Protein AF-0000000073304252 (afdb_homodimer)

Sequence (354 aa):
MGAIVESLALSPTYLRNKLEQGVDVIIANKYPQSSPSSNMLGLSSHTDHSFITILLENMSGLEIMDFTDDNAWKSVPATDGALKVLVGNHLEVLSNELYNSNSYSILNGRHERVPSPLMSRASVGSFLSLAMEDMVEPATELVDEDHPERYSASSLDEYMKFLSFKEEKSYIESLKIMGAIVESLALSPTYLRNKLEQGVDVIIANKYPQSSPSSNMLGLSSHTDHSFITILLENMSGLEIMDFTDDNAWKSVPATDGALKVLVGNHLEVLSNELYNSNSYSILNGRHERVPSPLMSRASVGSFLSLAMEDMVEPATELVDEDHPERYSASSLDEYMKFLSFKEEKSYIESLKI

Secondary structure (DSSP, 8-state):
-HHHHHHTTS-TTTTHHHHHTS-EEEEEEEE----TT--EEEEEEE---SSEEEEEESSS-EEEEEGGGTTEEEEPP--TTPPEEEE-HHHHHHTTTSS----EEEEES---S---TTPPEEEEEEEE---TT-EE---GGG--SSS---B--EEHHHHHHHHHHTTSS-HHHHHB-/-HHHHHHTTS-TTTTHHHHHTS-EEEEEEEE----TT--EEEEEEE---SSEEEEEESSS-EEEEEGGGTTEEEEPP--TTPPEEEE-HHHHHHTTTSS----EEEEES---S---TTPPEEEEEEEE---TT-EE---GGG--SSS---B--EEHHHHHHHHHHTTSS-HHHHHB-

Solvent-accessible surface area (backbone atoms only — not comparable to full-atom values): 18780 Å² total; per-residue (Å²): 105,40,71,59,39,35,73,70,76,40,57,53,62,72,51,48,72,50,48,75,44,13,30,39,38,35,42,35,40,35,36,40,62,53,62,61,84,41,79,37,62,65,39,69,68,44,66,48,69,24,36,37,34,43,34,40,56,78,57,56,37,42,28,33,42,32,73,88,57,83,58,36,77,38,76,47,80,70,49,88,88,47,72,42,78,43,47,5,37,43,33,15,34,34,48,54,60,76,40,68,46,50,39,29,31,28,40,35,29,72,56,79,60,80,70,59,93,76,63,55,46,41,37,39,37,38,35,40,32,50,29,50,79,45,70,44,39,46,39,69,91,64,43,46,94,92,36,60,78,44,44,53,67,47,29,56,46,55,51,52,47,53,62,42,58,71,34,74,69,45,71,63,63,73,34,52,103,106,40,69,59,39,34,74,71,76,40,58,52,60,74,53,48,72,51,49,74,45,13,30,40,38,35,39,36,39,34,37,41,63,54,60,63,83,41,80,38,62,66,40,69,68,45,67,50,67,25,38,36,33,44,35,40,57,78,57,51,33,41,29,34,43,33,72,89,55,82,56,36,76,38,76,48,82,68,48,89,88,47,72,43,79,43,48,6,38,45,35,15,34,32,47,54,62,76,38,68,46,50,39,30,30,29,39,33,29,66,56,82,59,80,71,59,93,75,63,53,46,38,36,38,36,39,36,42,31,52,29,50,79,47,72,43,39,47,40,69,92,65,42,44,93,93,35,60,79,44,44,54,66,47,27,55,45,56,50,52,46,55,64,43,58,71,37,73,67,46,70,63,63,73,33,53,103

Organism: Prunus persica (NCBI:txid3760)

Radius of gyration: 21.6 Å; Cα contacts (8 Å, |Δi|>4): 759; chains: 2; bounding box: 55×68×50 Å

Structure (mmCIF, N/CA/C/O backbone):
data_AF-0000000073304252-model_v1
#
loop_
_entity.id
_entity.type
_entity.pdbx_description
1 polymer 'Isopenicillin N synthase-like Fe(2+) 2OG dioxygenase domain-containing protein'
#
loop_
_atom_site.group_PDB
_atom_site.id
_atom_site.type_symbol
_atom_site.label_atom_id
_atom_site.label_alt_id
_atom_site.label_comp_id
_atom_site.label_asym_id
_atom_site.label_entity_id
_atom_site.label_seq_id
_atom_site.pdbx_PDB_ins_code
_atom_site.Cartn_x
_atom_site.Cartn_y
_atom_site.Cartn_z
_atom_site.occupancy
_atom_site.B_iso_or_equiv
_atom_site.auth_seq_id
_atom_site.auth_comp_id
_atom_site.auth_asym_id
_atom_site.auth_atom_id
_atom_site.pdbx_PDB_model_num
ATOM 1 N N . MET A 1 1 ? 2.863 -22.625 -0.885 1 94.12 1 MET A N 1
ATOM 2 C CA . MET A 1 1 ? 3.072 -22.438 -2.318 1 94.12 1 MET A CA 1
ATOM 3 C C . MET A 1 1 ? 3.4 -23.766 -2.998 1 94.12 1 MET A C 1
ATOM 5 O O . MET A 1 1 ? 2.955 -24.031 -4.117 1 94.12 1 MET A O 1
ATOM 9 N N . GLY A 1 2 ? 4.129 -24.625 -2.277 1 95 2 GLY A N 1
ATOM 10 C CA . GLY A 1 2 ? 4.379 -25.938 -2.842 1 95 2 GLY A CA 1
ATOM 11 C C . GLY A 1 2 ? 3.107 -26.672 -3.225 1 95 2 GLY A C 1
ATOM 12 O O . GLY A 1 2 ? 3.012 -27.234 -4.32 1 95 2 GLY A O 1
ATOM 13 N N . ALA A 1 3 ? 2.131 -26.719 -2.334 1 95.88 3 ALA A N 1
ATOM 14 C CA . ALA A 1 3 ? 0.852 -27.375 -2.594 1 95.88 3 ALA A CA 1
ATOM 15 C C . ALA A 1 3 ? 0.148 -26.75 -3.793 1 95.88 3 ALA A C 1
ATOM 17 O O . ALA A 1 3 ? -0.447 -27.453 -4.609 1 95.88 3 ALA A O 1
ATOM 18 N N . ILE A 1 4 ? 0.194 -25.469 -3.959 1 96.62 4 ILE A N 1
ATOM 19 C CA . ILE A 1 4 ? -0.485 -24.75 -5.031 1 96.62 4 ILE A CA 1
ATOM 20 C C . ILE A 1 4 ? 0.163 -25.094 -6.371 1 96.62 4 ILE A C 1
ATOM 22 O O . ILE A 1 4 ? -0.528 -25.438 -7.332 1 96.62 4 ILE A O 1
ATOM 26 N N . VAL A 1 5 ? 1.461 -25.031 -6.414 1 95.88 5 VAL A N 1
ATOM 27 C CA . VAL A 1 5 ? 2.141 -25.297 -7.676 1 95.88 5 VAL A CA 1
ATOM 28 C C . VAL A 1 5 ? 1.952 -26.766 -8.055 1 95.88 5 VAL A C 1
ATOM 30 O O . VAL A 1 5 ? 1.811 -27.094 -9.234 1 95.88 5 VAL A O 1
ATOM 33 N N . GLU A 1 6 ? 1.972 -27.641 -7.059 1 97.06 6 GLU A N 1
ATOM 34 C CA . GLU A 1 6 ? 1.709 -29.047 -7.324 1 97.06 6 GLU A CA 1
ATOM 35 C C . GLU A 1 6 ? 0.323 -29.25 -7.93 1 97.06 6 GLU A C 1
ATOM 37 O O . GLU A 1 6 ? 0.137 -30.094 -8.797 1 97.06 6 GLU A O 1
ATOM 42 N N . SER A 1 7 ? -0.646 -28.531 -7.453 1 97.5 7 SER A N 1
ATOM 43 C CA . SER A 1 7 ? -1.998 -28.625 -7.992 1 97.5 7 SER A CA 1
ATOM 44 C C . SER A 1 7 ? -2.035 -28.234 -9.469 1 97.5 7 SER A C 1
ATOM 46 O O . SER A 1 7 ? -2.99 -28.562 -10.172 1 97.5 7 SER A O 1
ATOM 48 N N . LEU A 1 8 ? -1.071 -27.594 -9.961 1 97.31 8 LEU A N 1
ATOM 49 C CA . LEU A 1 8 ? -0.943 -27.203 -11.359 1 97.31 8 LEU A CA 1
ATOM 50 C C . LEU A 1 8 ? -0.116 -28.219 -12.141 1 97.31 8 LEU A C 1
ATOM 52 O O . LEU A 1 8 ? 0.273 -27.969 -13.281 1 97.31 8 LEU A O 1
ATOM 56 N N . ALA A 1 9 ? 0.242 -29.281 -11.477 1 96.25 9 ALA A N 1
ATOM 57 C CA . ALA A 1 9 ? 1.039 -30.359 -12.055 1 96.25 9 ALA A CA 1
ATOM 58 C C . ALA A 1 9 ? 2.469 -29.906 -12.328 1 96.25 9 ALA A C 1
ATOM 60 O O . ALA A 1 9 ? 3.092 -30.344 -13.297 1 96.25 9 ALA A O 1
ATOM 61 N N . LEU A 1 10 ? 2.906 -29 -11.578 1 96.5 10 LEU A N 1
ATOM 62 C CA . LEU A 1 10 ? 4.297 -28.562 -11.602 1 96.5 10 LEU A CA 1
ATOM 63 C C . LEU A 1 10 ? 5.07 -29.156 -10.43 1 96.5 10 LEU A C 1
ATOM 65 O O . LEU A 1 10 ? 4.473 -29.641 -9.469 1 96.5 10 LEU A O 1
ATOM 69 N N . SER A 1 11 ? 6.406 -29.109 -10.609 1 95.81 11 SER A N 1
ATOM 70 C CA . SER A 1 11 ? 7.219 -29.531 -9.477 1 95.81 11 SER A CA 1
ATOM 71 C C . SER A 1 11 ? 6.938 -28.672 -8.25 1 95.81 11 SER A C 1
ATOM 73 O O . SER A 1 11 ? 6.832 -27.453 -8.352 1 95.81 11 SER A O 1
ATOM 75 N N . PRO A 1 12 ? 6.852 -29.344 -7.125 1 93.12 12 PRO A N 1
ATOM 76 C CA . PRO A 1 12 ? 6.594 -28.547 -5.914 1 93.12 12 PRO A CA 1
ATOM 77 C C . PRO A 1 12 ? 7.68 -27.516 -5.637 1 93.12 12 PRO A C 1
ATOM 79 O O . PRO A 1 12 ? 7.461 -26.578 -4.863 1 93.12 12 PRO A O 1
ATOM 82 N N . THR A 1 13 ? 8.805 -27.625 -6.281 1 93.75 13 THR A N 1
ATOM 83 C CA . THR A 1 13 ? 9.898 -26.688 -6.059 1 93.75 13 THR A CA 1
ATOM 84 C C . THR A 1 13 ? 10.016 -25.703 -7.215 1 93.75 13 THR A C 1
ATOM 86 O O . THR A 1 13 ? 11 -24.969 -7.312 1 93.75 13 THR A O 1
ATOM 89 N N . TYR A 1 14 ? 9 -25.688 -8.039 1 93.44 14 TYR A N 1
ATOM 90 C CA . TYR A 1 14 ? 9.008 -24.875 -9.25 1 93.44 14 TYR A CA 1
ATOM 91 C C . TYR A 1 14 ? 9.352 -23.422 -8.93 1 93.44 14 TYR A C 1
ATOM 93 O O . TYR A 1 14 ? 10.094 -22.781 -9.664 1 93.44 14 TYR A O 1
ATOM 101 N N . LEU A 1 15 ? 8.812 -22.875 -7.785 1 93.69 15 LEU A N 1
ATOM 102 C CA . LEU A 1 15 ? 8.969 -21.469 -7.438 1 93.69 15 LEU A CA 1
ATOM 103 C C . LEU A 1 15 ? 9.852 -21.312 -6.207 1 93.69 15 LEU A C 1
ATOM 105 O O . LEU A 1 15 ? 10.141 -20.188 -5.781 1 93.69 15 LEU A O 1
ATOM 109 N N . ARG A 1 16 ? 10.273 -22.328 -5.613 1 90 16 ARG A N 1
ATOM 110 C CA . ARG A 1 16 ? 10.852 -22.297 -4.273 1 90 16 ARG A CA 1
ATOM 111 C C . ARG A 1 16 ? 12.047 -21.344 -4.215 1 90 16 ARG A C 1
ATOM 113 O O . ARG A 1 16 ? 12.062 -20.422 -3.406 1 90 16 ARG A O 1
ATOM 120 N N . ASN A 1 17 ? 13.023 -21.547 -5.066 1 88.69 17 ASN A N 1
ATOM 121 C CA . ASN A 1 17 ? 14.227 -20.734 -5.031 1 88.69 17 ASN A CA 1
ATOM 122 C C . ASN A 1 17 ? 13.922 -19.266 -5.301 1 88.69 17 ASN A C 1
ATOM 124 O O . ASN A 1 17 ? 14.469 -18.375 -4.637 1 88.69 17 ASN A O 1
ATOM 128 N N . LYS A 1 18 ? 13.008 -19.047 -6.18 1 89.62 18 LYS A N 1
ATOM 129 C CA . LYS A 1 18 ? 12.688 -17.672 -6.547 1 89.62 18 LYS A CA 1
ATOM 130 C C . LYS A 1 18 ? 11.914 -16.969 -5.434 1 89.62 18 LYS A C 1
ATOM 132 O O . LYS A 1 18 ? 12.156 -15.789 -5.152 1 89.62 18 LYS A O 1
ATOM 137 N N . LEU A 1 19 ? 11.062 -17.703 -4.797 1 91.12 19 LEU A N 1
ATOM 138 C CA . LEU A 1 19 ? 10.273 -17.109 -3.727 1 91.12 19 LEU A CA 1
ATOM 139 C C . LEU A 1 19 ? 11.133 -16.828 -2.496 1 91.12 19 LEU A C 1
ATOM 141 O O . LEU A 1 19 ? 10.898 -15.859 -1.774 1 91.12 19 LEU A O 1
ATOM 145 N N . GLU A 1 20 ? 12.102 -17.656 -2.283 1 86.94 20 GLU A N 1
ATOM 146 C CA . GLU A 1 20 ? 13 -17.469 -1.151 1 86.94 20 GLU A CA 1
ATOM 147 C C . GLU A 1 20 ? 13.812 -16.188 -1.308 1 86.94 20 GLU A C 1
ATOM 149 O O . GLU A 1 20 ? 14.211 -15.57 -0.315 1 86.94 20 GLU A O 1
ATOM 154 N N . GLN A 1 21 ? 14 -15.797 -2.539 1 85.31 21 GLN A N 1
ATOM 155 C CA . GLN A 1 21 ? 14.742 -14.578 -2.842 1 85.31 21 GLN A CA 1
ATOM 156 C C . GLN A 1 21 ? 13.797 -13.438 -3.207 1 85.31 21 GLN A C 1
ATOM 158 O O . GLN A 1 21 ? 14.219 -12.453 -3.812 1 85.31 21 GLN A O 1
ATOM 163 N N . GLY A 1 22 ? 12.609 -13.609 -2.814 1 88.62 22 GLY A N 1
ATOM 164 C CA . GLY A 1 22 ? 11.602 -12.648 -3.227 1 88.62 22 GLY A CA 1
ATOM 165 C C . GLY A 1 22 ? 11.391 -11.531 -2.217 1 88.62 22 GLY A C 1
ATOM 166 O O . GLY A 1 22 ? 12.172 -11.383 -1.275 1 88.62 22 GLY A O 1
ATOM 167 N N . VAL A 1 23 ? 10.43 -10.719 -2.51 1 88.38 23 VAL A N 1
ATOM 168 C CA . VAL A 1 23 ? 10 -9.609 -1.671 1 88.38 23 VAL A CA 1
ATOM 169 C C . VAL A 1 23 ? 8.852 -10.055 -0.765 1 88.38 23 VAL A C 1
ATOM 171 O O . VAL A 1 23 ? 7.914 -10.711 -1.218 1 88.38 23 VAL A O 1
ATOM 174 N N . ASP A 1 24 ? 9 -9.727 0.471 1 88.56 24 ASP A N 1
ATOM 175 C CA . ASP A 1 24 ? 7.91 -9.945 1.417 1 88.56 24 ASP A CA 1
ATOM 176 C C . ASP A 1 24 ? 7.363 -8.617 1.939 1 88.56 24 ASP A C 1
ATOM 178 O O . ASP A 1 24 ? 8.125 -7.75 2.363 1 88.56 24 ASP A O 1
ATOM 182 N N . VAL A 1 25 ? 6.078 -8.484 1.9 1 92.94 25 VAL A N 1
ATOM 183 C CA . VAL A 1 25 ? 5.406 -7.309 2.439 1 92.94 25 VAL A CA 1
ATOM 184 C C . VAL A 1 25 ? 4.348 -7.738 3.451 1 92.94 25 VAL A C 1
ATOM 186 O O . VAL A 1 25 ? 3.557 -8.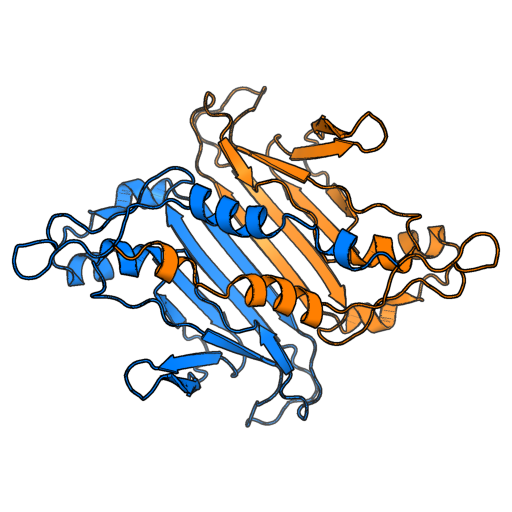648 3.186 1 92.94 25 VAL A O 1
ATOM 189 N N . ILE A 1 26 ? 4.426 -7.164 4.613 1 95.69 26 ILE A N 1
ATOM 190 C CA . ILE A 1 26 ? 3.373 -7.348 5.605 1 95.69 26 ILE A CA 1
ATOM 191 C C . ILE A 1 26 ? 2.688 -6.008 5.883 1 95.69 26 ILE A C 1
ATOM 193 O O . ILE A 1 26 ? 3.355 -5 6.129 1 95.69 26 ILE A O 1
ATOM 197 N N . ILE A 1 27 ? 1.457 -5.977 5.812 1 94.12 27 ILE A N 1
ATOM 198 C CA . ILE A 1 27 ? 0.661 -4.793 6.109 1 94.12 27 ILE A CA 1
ATOM 199 C C . ILE A 1 27 ? -0.263 -5.074 7.293 1 94.12 27 ILE A C 1
ATOM 201 O O . ILE A 1 27 ? -1.017 -6.051 7.277 1 94.12 27 ILE A O 1
ATOM 205 N N . ALA A 1 28 ? -0.168 -4.273 8.281 1 93.88 28 ALA A N 1
ATOM 206 C CA . ALA A 1 28 ? -1.108 -4.312 9.398 1 93.88 28 ALA A CA 1
ATOM 207 C C . ALA A 1 28 ? -1.984 -3.062 9.422 1 93.88 28 ALA A C 1
ATOM 209 O O . ALA A 1 28 ? -1.478 -1.939 9.359 1 93.88 28 ALA A O 1
ATOM 210 N N . ASN A 1 29 ? -3.244 -3.279 9.469 1 88.81 29 ASN A N 1
ATOM 211 C CA . ASN A 1 29 ? -4.223 -2.195 9.492 1 88.81 29 ASN A CA 1
ATOM 212 C C . ASN A 1 29 ? -5.039 -2.213 10.781 1 88.81 29 ASN A C 1
ATOM 214 O O . ASN A 1 29 ? -5.418 -3.279 11.266 1 88.81 29 ASN A O 1
ATOM 218 N N . LYS A 1 30 ? -5.281 -1.045 11.227 1 86.75 30 LYS A N 1
ATOM 219 C CA . LYS A 1 30 ? -6.242 -0.858 12.312 1 86.75 30 LYS A CA 1
ATOM 220 C C . LYS A 1 30 ? -7.191 0.297 12.016 1 86.75 30 LYS A C 1
ATOM 222 O O . LYS A 1 30 ? -6.75 1.414 11.734 1 86.75 30 LYS A O 1
ATOM 227 N N . TYR A 1 31 ? -8.453 0.029 12.016 1 78.06 31 TYR A N 1
ATOM 228 C CA . TYR A 1 31 ? -9.5 1.015 11.773 1 78.06 31 TYR A CA 1
ATOM 229 C C . TYR A 1 31 ? -10.32 1.262 13.039 1 78.06 31 TYR A C 1
ATOM 231 O O . TYR A 1 31 ? -10.555 0.34 13.82 1 78.06 31 TYR A O 1
ATOM 239 N N . PRO A 1 32 ? -10.586 2.588 13.172 1 70.69 32 PRO A N 1
ATOM 240 C CA . PRO A 1 32 ? -11.422 2.863 14.344 1 70.69 32 PRO A CA 1
ATOM 241 C C . PRO A 1 32 ? -12.812 2.248 14.242 1 70.69 32 PRO A C 1
ATOM 243 O O . PRO A 1 32 ? -13.242 1.872 13.148 1 70.69 32 PRO A O 1
ATOM 246 N N . GLN A 1 33 ? -13.32 2.184 15.352 1 60.31 33 GLN A N 1
ATOM 247 C CA . GLN A 1 33 ? -14.688 1.67 15.438 1 60.31 33 GLN A CA 1
ATOM 248 C C . GLN A 1 33 ? -15.664 2.582 14.703 1 60.31 33 GLN A C 1
ATOM 250 O O . GLN A 1 33 ? -15.602 3.805 14.844 1 60.31 33 GLN A O 1
ATOM 255 N N . SER A 1 34 ? -15.82 2.213 13.453 1 56.75 34 SER A N 1
ATOM 256 C CA . SER A 1 34 ? -16.828 3.055 12.836 1 56.75 34 SER A CA 1
ATOM 257 C C . SER A 1 34 ? -18.203 2.805 13.453 1 56.75 34 SER A C 1
ATOM 259 O O . SER A 1 34 ? -18.453 1.748 14.039 1 56.75 34 SER A O 1
ATOM 261 N N . SER A 1 35 ? -18.984 3.836 13.484 1 53.12 35 SER A N 1
ATOM 262 C CA . SER A 1 35 ? -20.375 3.658 13.867 1 53.12 35 SER A CA 1
ATOM 263 C C . SER A 1 35 ? -21.031 2.541 13.062 1 53.12 35 SER A C 1
ATOM 265 O O . SER A 1 35 ? -20.719 2.352 11.883 1 53.12 35 SER A O 1
ATOM 267 N N . PRO A 1 36 ? -21.531 1.552 13.758 1 49.59 36 PRO A N 1
ATOM 268 C CA . PRO A 1 36 ? -22.219 0.419 13.133 1 49.59 36 PRO A CA 1
ATOM 269 C C . PRO A 1 36 ? -22.953 0.809 11.859 1 49.59 36 PRO A C 1
ATOM 271 O O . PRO A 1 36 ? -23.094 -0.012 10.945 1 49.59 36 PRO A O 1
ATOM 274 N N . SER A 1 37 ? -23.516 1.936 11.875 1 49.19 37 SER A N 1
ATOM 275 C CA . SER A 1 37 ? -24.453 2.25 10.805 1 49.19 37 SER A CA 1
ATOM 276 C C . SER A 1 37 ? -23.719 2.586 9.508 1 49.19 37 SER A C 1
ATOM 278 O O . SER A 1 37 ? -24.328 2.664 8.445 1 49.19 37 SER A O 1
ATOM 280 N N . SER A 1 38 ? -22.438 2.727 9.57 1 51.97 38 SER A N 1
ATOM 281 C CA . SER A 1 38 ? -21.828 3.264 8.359 1 51.97 38 SER A CA 1
ATOM 282 C C . SER A 1 38 ? -21.094 2.18 7.586 1 51.97 38 SER A C 1
ATOM 284 O O . SER A 1 38 ? -20.312 1.421 8.164 1 51.97 38 SER A O 1
ATOM 286 N N . ASN A 1 39 ? -21.719 1.581 6.57 1 53.75 39 ASN A N 1
ATOM 287 C CA . ASN A 1 39 ? -21.047 0.726 5.594 1 53.75 39 ASN A CA 1
ATOM 288 C C . ASN A 1 39 ? -19.797 1.394 5.027 1 53.75 39 ASN A C 1
ATOM 290 O O . ASN A 1 39 ? -19.703 1.62 3.818 1 53.75 39 ASN A O 1
ATOM 294 N N . MET A 1 40 ? -19.031 1.734 5.977 1 61.53 40 MET A N 1
ATOM 295 C CA . MET A 1 40 ? -17.859 2.438 5.465 1 61.53 40 MET A CA 1
ATOM 296 C C . MET A 1 40 ? -16.797 1.452 5.004 1 61.53 40 MET A C 1
ATOM 298 O O . MET A 1 40 ? -16.547 0.44 5.664 1 61.53 40 MET A O 1
ATOM 302 N N . LEU A 1 41 ? -16.438 1.632 3.805 1 61.94 41 LEU A N 1
ATOM 303 C CA . LEU A 1 41 ? -15.359 0.812 3.262 1 61.94 41 LEU A CA 1
ATOM 304 C C . LEU A 1 41 ? -14.062 1.043 4.027 1 61.94 41 LEU A C 1
ATOM 306 O O . LEU A 1 41 ? -13.688 2.189 4.285 1 61.94 41 LEU A O 1
ATOM 310 N N . GLY A 1 42 ? -13.617 -0.021 4.609 1 71.94 42 GLY A N 1
ATOM 311 C CA . GLY A 1 42 ? -12.25 0.01 5.098 1 71.94 42 GLY A CA 1
ATOM 312 C C . GLY A 1 42 ? -11.219 0.024 3.986 1 71.94 42 GLY A C 1
ATOM 313 O O . GLY A 1 42 ? -10.477 0.999 3.83 1 71.94 42 GLY A O 1
ATOM 314 N N . LEU A 1 43 ? -11.25 -1.054 3.242 1 76.56 43 LEU A N 1
ATOM 315 C CA . LEU A 1 43 ? -10.422 -1.122 2.043 1 76.56 43 LEU A CA 1
ATOM 316 C C . LEU A 1 43 ? -11.289 -1.273 0.795 1 76.56 43 LEU A C 1
ATOM 318 O O . LEU A 1 43 ? -12.164 -2.137 0.744 1 76.56 43 LEU A O 1
ATOM 322 N N . SER A 1 44 ? -11.07 -0.384 -0.125 1 79.69 44 SER A N 1
ATOM 323 C CA . SER A 1 44 ? -11.805 -0.427 -1.381 1 79.69 44 SER A CA 1
ATOM 324 C C . SER A 1 44 ? -11.445 -1.662 -2.197 1 79.69 44 SER A C 1
ATOM 326 O O . SER A 1 44 ? -10.422 -2.301 -1.941 1 79.69 44 SER A O 1
ATOM 328 N N . SER A 1 45 ? -12.32 -1.971 -3.127 1 83.31 45 SER A N 1
ATOM 329 C CA . SER A 1 45 ? -12.148 -3.139 -3.984 1 83.31 45 SER A CA 1
ATOM 330 C C . SER A 1 45 ? -10.828 -3.072 -4.746 1 83.31 45 SER A C 1
ATOM 332 O O . SER A 1 45 ? -10.492 -2.037 -5.32 1 83.31 45 SER A O 1
ATOM 334 N N . HIS A 1 46 ? -10.102 -4.199 -4.754 1 83.88 46 HIS A N 1
ATOM 335 C CA . HIS A 1 46 ? -8.836 -4.285 -5.473 1 83.88 46 HIS A CA 1
ATOM 336 C C . HIS A 1 46 ? -8.359 -5.73 -5.574 1 83.88 46 HIS A C 1
ATOM 338 O O . HIS A 1 46 ? -8.906 -6.617 -4.914 1 83.88 46 HIS A O 1
ATOM 344 N N . THR A 1 47 ? -7.434 -5.961 -6.438 1 88.88 47 THR A N 1
ATOM 345 C CA . THR A 1 47 ? -6.684 -7.215 -6.496 1 88.88 47 THR A CA 1
ATOM 346 C C . THR A 1 47 ? -5.258 -7.016 -6 1 88.88 47 THR A C 1
ATOM 348 O O . THR A 1 47 ? -4.773 -5.883 -5.926 1 88.88 47 THR A O 1
ATOM 351 N N . ASP A 1 48 ? -4.711 -8.117 -5.574 1 90.88 48 ASP A N 1
ATOM 352 C CA . ASP A 1 48 ? -3.311 -8.078 -5.16 1 90.88 48 ASP A CA 1
ATOM 353 C C . ASP A 1 48 ? -2.391 -8.531 -6.289 1 90.88 48 ASP A C 1
ATOM 355 O O . ASP A 1 48 ? -2.75 -9.422 -7.066 1 90.88 48 ASP A O 1
ATOM 359 N N . HIS A 1 49 ? -1.198 -7.988 -6.328 1 91.5 49 HIS A N 1
ATOM 360 C CA . HIS A 1 49 ? -0.259 -8.359 -7.379 1 91.5 49 HIS A CA 1
ATOM 361 C C . HIS A 1 49 ? 0.51 -9.625 -7.012 1 91.5 49 HIS A C 1
ATOM 363 O O . HIS A 1 49 ? 1.054 -10.297 -7.891 1 91.5 49 HIS A O 1
ATOM 369 N N . SER A 1 50 ? 0.646 -9.969 -5.785 1 95.06 50 SER A N 1
ATOM 370 C CA . SER A 1 50 ? 1.425 -11.086 -5.254 1 95.06 50 SER A CA 1
ATOM 371 C C . SER A 1 50 ? 0.957 -12.414 -5.844 1 95.06 50 SER A C 1
ATOM 373 O O . SER A 1 50 ? 0.005 -12.453 -6.625 1 95.06 50 SER A O 1
ATOM 375 N N . PHE A 1 51 ? 1.734 -13.484 -5.543 1 96.5 51 PHE A N 1
ATOM 376 C CA . PHE A 1 51 ? 1.229 -14.812 -5.859 1 96.5 51 PHE A CA 1
ATOM 377 C C . PHE A 1 51 ? 0.009 -15.141 -5.004 1 96.5 51 PHE A C 1
ATOM 379 O O . PHE A 1 51 ? -1.055 -15.469 -5.535 1 96.5 51 PHE A O 1
ATOM 386 N N . ILE A 1 52 ? 0.259 -15.07 -3.756 1 96.75 52 ILE A N 1
ATOM 387 C CA . ILE A 1 52 ? -0.844 -15.203 -2.811 1 96.75 52 ILE A CA 1
ATOM 388 C C . ILE A 1 52 ? -0.721 -14.141 -1.721 1 96.75 52 ILE A C 1
ATOM 390 O O . ILE A 1 52 ? 0.361 -13.594 -1.502 1 96.75 52 ILE A O 1
ATOM 394 N N . THR A 1 53 ? -1.797 -13.828 -1.092 1 96.56 53 THR A N 1
ATOM 395 C CA . THR A 1 53 ? -1.89 -13.016 0.117 1 96.56 53 THR A CA 1
ATOM 396 C C . THR A 1 53 ? -2.529 -13.812 1.253 1 96.56 53 THR A C 1
ATOM 398 O O . THR A 1 53 ? -3.566 -14.453 1.063 1 96.56 53 THR A O 1
ATOM 401 N N . ILE A 1 54 ? -1.84 -13.883 2.336 1 96.88 54 ILE A N 1
ATOM 402 C CA . ILE A 1 54 ? -2.391 -14.516 3.533 1 96.88 54 ILE A CA 1
ATOM 403 C C . ILE A 1 54 ? -2.91 -13.438 4.484 1 96.88 54 ILE A C 1
ATOM 405 O O . ILE A 1 54 ? -2.16 -12.547 4.898 1 96.88 54 ILE A O 1
ATOM 409 N N . LEU A 1 55 ? -4.199 -13.555 4.828 1 95 55 LEU A N 1
ATOM 410 C CA . LEU A 1 55 ? -4.867 -12.5 5.59 1 95 55 LEU A CA 1
ATOM 411 C C . LEU A 1 55 ? -5.391 -13.039 6.914 1 95 55 LEU A C 1
ATOM 413 O O . LEU A 1 55 ? -6.016 -14.102 6.953 1 95 55 LEU A O 1
ATOM 417 N N . LEU A 1 56 ? -5.047 -12.367 7.965 1 93.56 56 LEU A N 1
ATOM 418 C CA . LEU A 1 56 ? -5.633 -12.555 9.289 1 93.56 56 LEU A CA 1
ATOM 419 C C . LEU A 1 56 ? -6.457 -11.344 9.695 1 93.56 56 LEU A C 1
ATOM 421 O O . LEU A 1 56 ? -6.008 -10.203 9.547 1 93.56 56 LEU A O 1
ATOM 425 N N . GLU A 1 57 ? -7.684 -11.531 10.047 1 88.5 57 GLU A N 1
ATOM 426 C CA . GLU A 1 57 ? -8.547 -10.445 10.492 1 88.5 57 GLU A CA 1
ATOM 427 C C . GLU A 1 57 ? -9.32 -10.828 11.75 1 88.5 57 GLU A C 1
ATOM 429 O O . GLU A 1 57 ? -9.539 -12.016 12.008 1 88.5 57 GLU A O 1
ATOM 434 N N . ASN A 1 58 ? -9.797 -9.789 12.516 1 82.69 58 ASN A N 1
ATOM 435 C CA . ASN A 1 58 ? -10.461 -10.07 13.781 1 82.69 58 ASN A CA 1
ATOM 436 C C . ASN A 1 58 ? -11.977 -9.875 13.672 1 82.69 58 ASN A C 1
ATOM 438 O O . ASN A 1 58 ? -12.703 -10.094 14.648 1 82.69 58 ASN A O 1
ATOM 442 N N . MET A 1 59 ? -12.43 -9.414 12.539 1 76.88 59 MET A N 1
ATOM 443 C CA . MET A 1 59 ? -13.859 -9.164 12.398 1 76.88 59 MET A CA 1
ATOM 444 C C . MET A 1 59 ? -14.328 -9.445 10.977 1 76.88 59 MET A C 1
ATOM 446 O O . MET A 1 59 ? -13.508 -9.555 10.055 1 76.88 59 MET A O 1
ATOM 450 N N . SER A 1 60 ? -15.555 -9.586 10.875 1 77.38 60 SER A N 1
ATOM 451 C CA . SER A 1 60 ? -16.156 -9.781 9.555 1 77.38 60 SER A CA 1
ATOM 452 C C . SER A 1 60 ? -16.062 -8.516 8.719 1 77.38 60 SER A C 1
ATOM 454 O O . SER A 1 60 ? -15.758 -7.441 9.234 1 77.38 60 SER A O 1
ATOM 456 N N . GLY A 1 61 ? -16.344 -8.766 7.348 1 83.25 61 GLY A N 1
ATOM 457 C CA . GLY A 1 61 ? -16.375 -7.617 6.461 1 83.25 61 GLY A CA 1
ATOM 458 C C . GLY A 1 61 ? -15.688 -7.867 5.133 1 83.25 61 GLY A C 1
ATOM 459 O O . GLY A 1 61 ? -15.883 -7.113 4.176 1 83.25 61 GLY A O 1
ATOM 460 N N . LEU A 1 62 ? -15 -8.922 5.152 1 88.19 62 LEU A N 1
ATOM 461 C CA . LEU A 1 62 ? -14.344 -9.273 3.898 1 88.19 62 LEU A CA 1
ATOM 462 C C . LEU A 1 62 ? -15.359 -9.719 2.857 1 88.19 62 LEU A C 1
ATOM 464 O O . LEU A 1 62 ? -16.219 -10.555 3.146 1 88.19 62 LEU A O 1
ATOM 468 N N . GLU A 1 63 ? -15.242 -9.086 1.762 1 91 63 GLU A N 1
ATOM 469 C CA . GLU A 1 63 ? -16.078 -9.469 0.627 1 91 63 GLU A CA 1
ATOM 470 C C . GLU A 1 63 ? -15.227 -9.758 -0.607 1 91 63 GLU A C 1
ATOM 472 O O . GLU A 1 63 ? -14.195 -9.125 -0.818 1 91 63 GLU A O 1
ATOM 477 N N . ILE A 1 64 ? -15.719 -10.695 -1.386 1 92.56 64 ILE A N 1
ATOM 478 C CA . ILE A 1 64 ? -15.008 -11.078 -2.6 1 92.56 64 ILE A CA 1
ATOM 479 C C . ILE A 1 64 ? -15.969 -11.078 -3.785 1 92.56 64 ILE A C 1
ATOM 481 O O . ILE A 1 64 ? -17.141 -11.43 -3.641 1 92.56 64 ILE A O 1
ATOM 485 N N . MET A 1 65 ? -15.445 -10.656 -4.887 1 90.88 65 MET A N 1
ATOM 486 C CA . MET A 1 65 ? -16.234 -10.711 -6.113 1 90.88 65 MET A CA 1
ATOM 487 C C . MET A 1 65 ? -16.234 -12.125 -6.695 1 90.88 65 MET A C 1
ATOM 489 O O . MET A 1 65 ? -15.18 -12.703 -6.926 1 90.88 65 MET A O 1
ATOM 493 N N . ASP A 1 66 ? -17.406 -12.609 -6.898 1 90 66 ASP A N 1
ATOM 494 C CA . ASP A 1 66 ? -17.578 -13.945 -7.461 1 90 66 ASP A CA 1
ATOM 495 C C . ASP A 1 66 ? -17.875 -13.883 -8.961 1 90 66 ASP A C 1
ATOM 497 O O . ASP A 1 66 ? -19.016 -13.656 -9.359 1 90 66 ASP A O 1
ATOM 501 N N . PHE A 1 67 ? -16.891 -14.203 -9.742 1 82.44 67 PHE A N 1
ATOM 502 C CA . PHE A 1 67 ? -17.047 -14.125 -11.188 1 82.44 67 PHE A CA 1
ATOM 503 C C . PHE A 1 67 ? -18 -15.203 -11.688 1 82.44 67 PHE A C 1
ATOM 505 O O . PHE A 1 67 ? -18.578 -15.086 -12.773 1 82.44 67 PHE A O 1
ATOM 512 N N . THR A 1 68 ? -18.109 -16.188 -10.961 1 86.5 68 THR A N 1
ATOM 513 C CA . THR A 1 68 ? -18.969 -17.297 -11.391 1 86.5 68 THR A CA 1
ATOM 514 C C . THR A 1 68 ? -20.438 -16.984 -11.133 1 86.5 68 THR A C 1
ATOM 516 O O . THR A 1 68 ? -21.328 -17.703 -11.602 1 86.5 68 THR A O 1
ATOM 519 N N . ASP A 1 69 ? -20.75 -15.992 -10.445 1 88.56 69 ASP A N 1
ATOM 520 C CA . ASP A 1 69 ? -22.109 -15.57 -10.102 1 88.56 69 ASP A CA 1
ATOM 521 C C . ASP A 1 69 ? -22.344 -14.117 -10.5 1 88.56 69 ASP A C 1
ATOM 523 O O . ASP A 1 69 ? -22.719 -13.289 -9.656 1 88.56 69 ASP A O 1
ATOM 527 N N . ASP A 1 70 ? -22.219 -13.859 -11.703 1 88.56 70 ASP A N 1
ATOM 528 C CA . ASP A 1 70 ? -22.484 -12.555 -12.32 1 88.56 70 ASP A CA 1
ATOM 529 C C . ASP A 1 70 ? -21.766 -11.445 -11.562 1 88.56 70 ASP A C 1
ATOM 531 O O . ASP A 1 70 ? -22.344 -10.398 -11.281 1 88.56 70 ASP A O 1
ATOM 535 N N . ASN A 1 71 ? -20.578 -11.734 -11.117 1 86.44 71 ASN A N 1
ATOM 536 C CA . ASN A 1 71 ? -19.734 -10.75 -10.438 1 86.44 71 ASN A CA 1
ATOM 537 C C . ASN A 1 71 ? -20.422 -10.188 -9.195 1 86.44 71 ASN A C 1
ATOM 539 O O . ASN A 1 71 ? -20.297 -9 -8.898 1 86.44 71 ASN A O 1
ATOM 543 N N . ALA A 1 72 ? -21.172 -11.062 -8.617 1 90.69 72 ALA A N 1
ATOM 544 C CA . ALA A 1 72 ? -21.781 -10.672 -7.348 1 90.69 72 ALA A CA 1
ATOM 545 C C . ALA A 1 72 ? -20.766 -10.641 -6.223 1 90.69 72 ALA A C 1
ATOM 547 O O . ALA A 1 72 ? -19.875 -11.5 -6.156 1 90.69 72 ALA A O 1
ATOM 548 N N . TRP A 1 73 ? -20.906 -9.688 -5.332 1 91 73 TRP A N 1
ATOM 549 C CA . TRP A 1 73 ? -20.078 -9.641 -4.133 1 91 73 TRP A CA 1
ATOM 550 C C . TRP A 1 73 ? -20.594 -10.625 -3.082 1 91 73 TRP A C 1
ATOM 552 O O . TRP A 1 73 ? -21.781 -10.672 -2.801 1 91 73 TRP A O 1
ATOM 562 N N . LYS A 1 74 ? -19.656 -11.375 -2.598 1 92.62 74 LYS A N 1
ATOM 563 C CA . LYS A 1 74 ? -19.984 -12.352 -1.562 1 92.62 74 LYS A CA 1
ATOM 564 C C . LYS A 1 74 ? -19.203 -12.078 -0.284 1 92.62 74 LYS A C 1
ATOM 566 O O . LYS A 1 74 ? -18 -11.781 -0.339 1 92.62 74 LYS A O 1
ATOM 571 N N . SER A 1 75 ? -19.891 -12.211 0.814 1 90.19 75 SER A N 1
ATOM 572 C CA . SER A 1 75 ? -19.219 -12.078 2.1 1 90.19 75 SER A CA 1
ATOM 573 C C . SER A 1 75 ? -18.422 -13.336 2.438 1 90.19 75 SER A C 1
ATOM 575 O O . SER A 1 75 ? -18.891 -14.453 2.217 1 90.19 75 SER A O 1
ATOM 577 N N . VAL A 1 76 ? -17.266 -13.117 2.893 1 90.12 76 VAL A N 1
ATOM 578 C CA . VAL A 1 76 ? -16.453 -14.219 3.4 1 90.12 76 VAL A CA 1
ATOM 579 C C . VAL A 1 76 ? -16.703 -14.391 4.898 1 90.12 76 VAL A C 1
ATOM 581 O O . VAL A 1 76 ? -16.547 -13.445 5.672 1 90.12 76 VAL A O 1
ATOM 584 N N . PRO A 1 77 ? -17.094 -15.539 5.273 1 86.12 77 PRO A N 1
ATOM 585 C CA . PRO A 1 77 ? -17.375 -15.742 6.699 1 86.12 77 PRO A CA 1
ATOM 586 C C . PRO A 1 77 ? -16.141 -15.523 7.574 1 86.12 77 PRO A C 1
ATOM 588 O O . PRO A 1 77 ? -15.031 -15.891 7.184 1 86.12 77 PRO A O 1
ATOM 591 N N . ALA A 1 78 ? -16.438 -14.844 8.719 1 80 78 ALA A N 1
ATOM 592 C CA . ALA A 1 78 ? -15.375 -14.695 9.703 1 80 78 ALA A CA 1
ATOM 593 C C . ALA A 1 78 ? -15.219 -15.961 10.539 1 80 78 ALA A C 1
ATOM 595 O O . ALA A 1 78 ? -16.203 -16.531 11.016 1 80 78 ALA A O 1
ATOM 596 N N . THR A 1 79 ? -14.102 -16.578 10.398 1 84.12 79 THR A N 1
ATOM 597 C CA . THR A 1 79 ? -13.773 -17.719 11.25 1 84.12 79 THR A CA 1
ATOM 598 C C . THR A 1 79 ? -12.578 -17.391 12.141 1 84.12 79 THR A C 1
ATOM 600 O O . THR A 1 79 ? -11.5 -17.047 11.656 1 84.12 79 THR A O 1
ATOM 603 N N . ASP A 1 80 ? -12.836 -17.438 13.422 1 83.94 80 ASP A N 1
ATOM 604 C CA . ASP A 1 80 ? -11.789 -17.078 14.383 1 83.94 80 ASP A CA 1
ATOM 605 C C . ASP A 1 80 ? -10.523 -17.891 14.141 1 83.94 80 ASP A C 1
ATOM 607 O O . ASP A 1 80 ? -10.57 -19.109 14.031 1 83.94 80 ASP A O 1
ATOM 611 N N . GLY A 1 81 ? -9.438 -17.172 13.984 1 87.19 81 GLY A N 1
ATOM 612 C CA . GLY A 1 81 ? -8.133 -17.797 13.867 1 87.19 81 GLY A CA 1
ATOM 613 C C . GLY A 1 81 ? -7.844 -18.312 12.469 1 87.19 81 GLY A C 1
ATOM 614 O O . GLY A 1 81 ? -6.742 -18.781 12.195 1 87.19 81 GLY A O 1
ATOM 615 N N . ALA A 1 82 ? -8.852 -18.234 11.641 1 92.25 82 ALA A N 1
ATOM 616 C CA . ALA A 1 82 ? -8.641 -18.75 10.281 1 92.25 82 ALA A CA 1
ATOM 617 C C . ALA A 1 82 ? -7.82 -17.766 9.453 1 92.25 82 ALA A C 1
ATOM 619 O O . ALA A 1 82 ? -8.008 -16.547 9.555 1 92.25 82 ALA A O 1
ATOM 620 N N . LEU A 1 83 ? -6.883 -18.328 8.742 1 95.19 83 LEU A N 1
ATOM 621 C CA . LEU A 1 83 ? -6.18 -17.562 7.719 1 95.19 83 LEU A CA 1
ATOM 622 C C . LEU A 1 83 ? -6.918 -17.625 6.383 1 95.19 83 LEU A C 1
ATOM 624 O O . LEU A 1 83 ? -7.383 -18.688 5.98 1 95.19 83 LEU A O 1
ATOM 628 N N . LYS A 1 84 ? -7.098 -16.484 5.859 1 95.06 84 LYS A N 1
ATOM 629 C CA . LYS A 1 84 ? -7.641 -16.438 4.504 1 95.06 84 LYS A CA 1
ATOM 630 C C . LYS A 1 84 ? -6.527 -16.328 3.469 1 95.06 84 LYS A C 1
ATOM 632 O O . LYS A 1 84 ? -5.594 -15.539 3.633 1 95.06 84 LYS A O 1
ATOM 637 N N . VAL A 1 85 ? -6.617 -17.156 2.457 1 96.25 85 VAL A N 1
ATOM 638 C CA . VAL A 1 85 ? -5.629 -17.141 1.385 1 96.25 85 VAL A CA 1
ATOM 639 C C . VAL A 1 85 ? -6.258 -16.609 0.105 1 96.25 85 VAL A C 1
ATOM 641 O O . VAL A 1 85 ? -7.195 -17.203 -0.435 1 96.25 85 VAL A O 1
ATOM 644 N N . LEU A 1 86 ? -5.762 -15.461 -0.333 1 95.5 86 LEU A N 1
ATOM 645 C CA . LEU A 1 86 ? -6.246 -14.82 -1.553 1 95.5 86 LEU A CA 1
ATOM 646 C C . LEU A 1 86 ? -5.289 -15.07 -2.713 1 95.5 86 LEU A C 1
ATOM 648 O O . LEU A 1 86 ? -4.07 -15.016 -2.539 1 95.5 86 LEU A O 1
ATOM 652 N N . VAL A 1 87 ? -5.816 -15.359 -3.867 1 96.06 87 VAL A N 1
ATOM 653 C CA . VAL A 1 87 ? -5.027 -15.539 -5.082 1 96.06 87 VAL A CA 1
ATOM 654 C C . VAL A 1 87 ? -4.699 -14.188 -5.695 1 96.06 87 VAL A C 1
ATOM 656 O O . VAL A 1 87 ? -5.594 -13.352 -5.895 1 96.06 87 VAL A O 1
ATOM 659 N N . GLY A 1 88 ? -3.473 -13.969 -6 1 95.62 88 GLY A N 1
ATOM 660 C CA . GLY A 1 88 ? -3.053 -12.719 -6.609 1 95.62 88 GLY A CA 1
ATOM 661 C C . GLY A 1 88 ? -2.854 -12.828 -8.109 1 95.62 88 GLY A C 1
ATOM 662 O O . GLY A 1 88 ? -3.016 -13.898 -8.688 1 95.62 88 GLY A O 1
ATOM 663 N N . ASN A 1 89 ? -2.49 -11.656 -8.711 1 94.62 89 ASN A N 1
ATOM 664 C CA . ASN A 1 89 ? -2.35 -11.539 -10.156 1 94.62 89 ASN A CA 1
ATOM 665 C C . ASN A 1 89 ? -1.255 -12.461 -10.688 1 94.62 89 ASN A C 1
ATOM 667 O O . ASN A 1 89 ? -1.419 -13.086 -11.742 1 94.62 89 ASN A O 1
ATOM 671 N N . HIS A 1 90 ? -0.146 -12.547 -10 1 96.88 90 HIS A N 1
ATOM 672 C CA . HIS A 1 90 ? 0.981 -13.312 -10.531 1 96.88 90 HIS A CA 1
ATOM 673 C C . HIS A 1 90 ? 0.689 -14.805 -10.516 1 96.88 90 HIS A C 1
ATOM 675 O O . HIS A 1 90 ? 1.194 -15.547 -11.367 1 96.88 90 HIS A O 1
ATOM 681 N N . LEU A 1 91 ? -0.12 -15.281 -9.586 1 97.12 91 LEU A N 1
ATOM 682 C CA . LEU A 1 91 ? -0.526 -16.688 -9.648 1 97.12 91 LEU A CA 1
ATOM 683 C C . LEU A 1 91 ? -1.501 -16.922 -10.797 1 97.12 91 LEU A C 1
ATOM 685 O O . LEU A 1 91 ? -1.462 -17.969 -11.445 1 97.12 91 LEU A O 1
ATOM 689 N N . GLU A 1 92 ? -2.414 -15.984 -11 1 96 92 GLU A N 1
ATOM 690 C CA . GLU A 1 92 ? -3.287 -16.078 -12.164 1 96 92 GLU A CA 1
ATOM 691 C C . GLU A 1 92 ? -2.479 -16.125 -13.461 1 96 92 GLU A C 1
ATOM 693 O O . GLU A 1 92 ? -2.752 -16.953 -14.328 1 96 92 GLU A O 1
ATOM 698 N N . VAL A 1 93 ? -1.475 -15.336 -13.578 1 96.19 93 VAL A N 1
ATOM 699 C CA . VAL A 1 93 ? -0.598 -15.312 -14.742 1 96.19 93 VAL A CA 1
ATOM 700 C C . VAL A 1 93 ? 0.138 -16.641 -14.859 1 96.19 93 VAL A C 1
ATOM 702 O O . VAL A 1 93 ? 0.074 -17.312 -15.898 1 96.19 93 VAL A O 1
ATOM 705 N N . LEU A 1 94 ? 0.819 -17.016 -13.773 1 97.25 94 LEU A N 1
ATOM 706 C CA . LEU A 1 94 ? 1.609 -18.234 -13.789 1 97.25 94 LEU A CA 1
ATOM 707 C C . LEU A 1 94 ? 0.749 -19.438 -14.188 1 97.25 94 LEU A C 1
ATOM 709 O O . LEU A 1 94 ? 1.188 -20.297 -14.953 1 97.25 94 LEU A O 1
ATOM 713 N N . SER A 1 95 ? -0.454 -19.516 -13.688 1 97.5 95 SER A N 1
ATOM 714 C CA . SER A 1 95 ? -1.327 -20.656 -13.891 1 97.5 95 SER A CA 1
ATOM 715 C C . SER A 1 95 ? -2.07 -20.562 -15.219 1 97.5 95 SER A C 1
ATOM 717 O O . SER A 1 95 ? -2.902 -21.422 -15.531 1 97.5 95 SER A O 1
ATOM 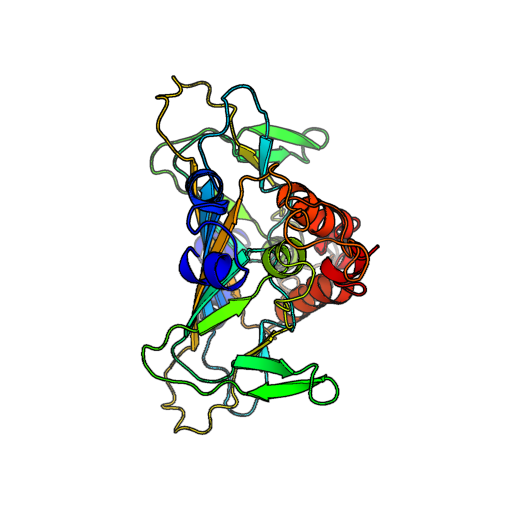719 N N . ASN A 1 96 ? -1.779 -19.516 -15.945 1 96.44 96 ASN A N 1
ATOM 720 C CA . ASN A 1 96 ? -2.471 -19.281 -17.203 1 96.44 96 ASN A CA 1
ATOM 721 C C . ASN A 1 96 ? -3.986 -19.328 -17.031 1 96.44 96 ASN A C 1
ATOM 723 O O . ASN A 1 96 ? -4.68 -20.016 -17.797 1 96.44 96 ASN A O 1
ATOM 727 N N . GLU A 1 97 ? -4.457 -18.703 -15.93 1 93.81 97 GLU A N 1
ATOM 728 C CA . GLU A 1 97 ? -5.859 -18.406 -15.633 1 93.81 97 GLU A CA 1
ATOM 729 C C . GLU A 1 97 ? -6.539 -19.609 -14.969 1 93.81 97 GLU A C 1
ATOM 731 O O . GLU A 1 97 ? -7.758 -19.625 -14.805 1 93.81 97 GLU A O 1
ATOM 736 N N . LEU A 1 98 ? -5.82 -20.656 -14.633 1 95.25 98 LEU A N 1
ATOM 737 C CA . LEU A 1 98 ? -6.41 -21.734 -13.852 1 95.25 98 LEU A CA 1
ATOM 738 C C . LEU A 1 98 ? -6.738 -21.281 -12.438 1 95.25 98 LEU A C 1
ATOM 740 O O . LEU A 1 98 ? -7.656 -21.797 -11.805 1 95.25 98 LEU A O 1
ATOM 744 N N . TYR A 1 99 ? -5.969 -20.453 -11.852 1 96.06 99 TYR A N 1
ATOM 745 C CA . TYR A 1 99 ? -6.293 -19.672 -10.656 1 96.06 99 TYR A CA 1
ATOM 746 C C . TYR A 1 99 ? -6.719 -18.25 -11.031 1 96.06 99 TYR A C 1
ATOM 748 O O . TYR A 1 99 ? -6.137 -17.641 -11.93 1 96.06 99 TYR A O 1
ATOM 756 N N . ASN A 1 100 ? -7.668 -17.766 -10.328 1 92.19 100 ASN A N 1
ATOM 757 C CA . ASN A 1 100 ? -8.164 -16.422 -10.633 1 92.19 100 ASN A CA 1
ATOM 758 C C . ASN A 1 100 ? -7.953 -15.469 -9.461 1 92.19 100 ASN A C 1
ATOM 760 O O . ASN A 1 100 ? -8.234 -15.82 -8.312 1 92.19 100 ASN A O 1
ATOM 764 N N . SER A 1 101 ? -7.395 -14.359 -9.82 1 93.12 101 SER A N 1
ATOM 765 C CA . SER A 1 101 ? -7.23 -13.273 -8.852 1 93.12 101 SER A CA 1
ATOM 766 C C . SER A 1 101 ? -8.5 -12.445 -8.727 1 93.12 101 SER A C 1
ATOM 768 O O . SER A 1 101 ? -8.734 -11.531 -9.523 1 93.12 101 SER A O 1
ATOM 770 N N . ASN A 1 102 ? -9.336 -12.727 -7.762 1 89.25 102 ASN A N 1
ATOM 771 C CA . ASN A 1 102 ? -10.609 -12.031 -7.586 1 89.25 102 ASN A CA 1
ATOM 772 C C . ASN A 1 102 ? -10.438 -10.742 -6.789 1 89.25 102 ASN A C 1
ATOM 774 O O . ASN A 1 102 ? -9.68 -10.703 -5.816 1 89.25 102 ASN A O 1
ATOM 778 N N . SER A 1 103 ? -11.203 -9.773 -7.223 1 88.88 103 SER A N 1
ATOM 779 C CA . SER A 1 103 ? -11.258 -8.547 -6.434 1 88.88 103 SER A CA 1
ATOM 780 C C . SER A 1 103 ? -11.875 -8.797 -5.062 1 88.88 103 SER A C 1
ATOM 782 O O . SER A 1 103 ? -12.805 -9.602 -4.934 1 88.88 103 SER A O 1
ATOM 784 N N . TYR A 1 104 ? -11.406 -8.078 -4.125 1 89.56 104 TYR A N 1
ATOM 785 C CA . TYR A 1 104 ? -12.008 -8.164 -2.797 1 89.56 104 TYR A CA 1
ATOM 786 C C . TYR A 1 104 ? -12.031 -6.805 -2.111 1 89.56 104 TYR A C 1
ATOM 788 O O . TYR A 1 104 ? -11.312 -5.887 -2.518 1 89.56 104 TYR A O 1
ATOM 796 N N . SER A 1 105 ? -12.844 -6.617 -1.155 1 85.62 105 SER A N 1
ATOM 797 C CA . SER A 1 105 ? -12.969 -5.406 -0.348 1 85.62 105 SER A CA 1
ATOM 798 C C . SER A 1 105 ? -13.219 -5.742 1.117 1 85.62 105 SER A C 1
ATOM 800 O O . SER A 1 105 ? -13.539 -6.887 1.45 1 85.62 105 SER A O 1
ATOM 802 N N . ILE A 1 106 ? -12.969 -4.812 1.882 1 82.12 106 ILE A N 1
ATOM 803 C CA . ILE A 1 106 ? -13.242 -4.953 3.309 1 82.12 106 ILE A CA 1
ATOM 804 C C . ILE A 1 106 ? -14.203 -3.857 3.76 1 82.12 106 ILE A C 1
ATOM 806 O O . ILE A 1 106 ? -13.898 -2.668 3.633 1 82.12 106 ILE A O 1
ATOM 810 N N . LEU A 1 107 ? -15.32 -4.207 4.25 1 76.44 107 LEU A N 1
ATOM 811 C CA . LEU A 1 107 ? -16.297 -3.275 4.809 1 76.44 107 LEU A CA 1
ATOM 812 C C . LEU A 1 107 ? -15.984 -2.98 6.273 1 76.44 107 LEU A C 1
ATOM 814 O O . LEU A 1 107 ? -15.602 -3.879 7.02 1 76.44 107 LEU A O 1
ATOM 818 N N . ASN A 1 108 ? -15.914 -1.671 6.492 1 66.69 108 ASN A N 1
ATOM 819 C CA . ASN A 1 108 ? -15.766 -1.223 7.871 1 66.69 108 ASN A CA 1
ATOM 820 C C . ASN A 1 108 ? -17.125 -0.979 8.531 1 66.69 108 ASN A C 1
ATOM 822 O O . ASN A 1 108 ? -17.953 -0.256 7.988 1 66.69 108 ASN A O 1
ATOM 826 N N . GLY A 1 109 ? -17.984 -1.978 9.312 1 58.69 109 GLY A N 1
ATOM 827 C CA . GLY A 1 109 ? -19.203 -1.729 10.047 1 58.69 109 GLY A CA 1
ATOM 828 C C . GLY A 1 109 ? -20.141 -2.924 10.07 1 58.69 109 GLY A C 1
ATOM 829 O O . GLY A 1 109 ? -21.109 -2.951 10.836 1 58.69 109 GLY A O 1
ATOM 830 N N . ARG A 1 110 ? -20.453 -3.707 8.906 1 49.56 110 ARG A N 1
ATOM 831 C CA . ARG A 1 110 ? -21.609 -4.598 8.883 1 49.56 110 ARG A CA 1
ATOM 832 C C . ARG A 1 110 ? -21.578 -5.57 10.055 1 49.56 110 ARG A C 1
ATOM 834 O O . ARG A 1 110 ? -22.219 -6.621 10.008 1 49.56 110 ARG A O 1
ATOM 841 N N . HIS A 1 111 ? -20.969 -5.43 11.102 1 46.53 111 HIS A N 1
ATOM 842 C CA . HIS A 1 111 ? -20.875 -6.68 11.844 1 46.53 111 HIS A CA 1
ATOM 843 C C . HIS A 1 111 ? -22.203 -7.055 12.477 1 46.53 111 HIS A C 1
ATOM 845 O O . HIS A 1 111 ? -22.891 -6.207 13.055 1 46.53 111 HIS A O 1
ATOM 851 N N . GLU A 1 112 ? -22.891 -8 11.844 1 43.84 112 GLU A N 1
ATOM 852 C CA . GLU A 1 112 ? -23.969 -8.648 12.586 1 43.84 112 GLU A CA 1
ATOM 853 C C . GLU A 1 112 ? -23.656 -8.711 14.078 1 43.84 112 GLU A C 1
ATOM 855 O O . GLU A 1 112 ? -24.547 -8.93 14.898 1 43.84 112 GLU A O 1
ATOM 860 N N . ARG A 1 113 ? -22.594 -9.484 14.352 1 39.56 113 ARG A N 1
ATOM 861 C CA . ARG A 1 113 ? -22.5 -9.734 15.781 1 39.56 113 ARG A CA 1
ATOM 862 C C . ARG A 1 113 ? -22.438 -8.43 16.562 1 39.56 113 ARG A C 1
ATOM 864 O O . ARG A 1 113 ? -22.062 -7.387 16.016 1 39.56 113 ARG A O 1
ATOM 871 N N . VAL A 1 114 ? -22.844 -8.57 17.906 1 37.56 114 VAL A N 1
ATOM 872 C CA . VAL A 1 114 ? -22.922 -7.562 18.969 1 37.56 114 VAL A CA 1
ATOM 873 C C . VAL A 1 114 ? -21.672 -6.691 18.938 1 37.56 114 VAL A C 1
ATOM 875 O O . VAL A 1 114 ? -20.562 -7.195 19.078 1 37.56 114 VAL A O 1
ATOM 878 N N . PRO A 1 115 ? -21.688 -5.559 18.109 1 41.44 115 PRO A N 1
ATOM 879 C CA . PRO A 1 115 ? -20.609 -4.594 18.359 1 41.44 115 PRO A CA 1
ATOM 880 C C . PRO A 1 115 ? -20.156 -4.57 19.812 1 41.44 115 PRO A C 1
ATOM 882 O O . PRO A 1 115 ? -20.953 -4.305 20.703 1 41.44 115 PRO A O 1
ATOM 885 N N . SER A 1 116 ? -19.594 -5.445 20.344 1 41.94 116 SER A N 1
ATOM 886 C CA . SER A 1 116 ? -19.141 -4.816 21.578 1 41.94 116 SER A CA 1
ATOM 887 C C . SER A 1 116 ? -18.516 -3.451 21.297 1 41.94 116 SER A C 1
ATOM 889 O O . SER A 1 116 ? -17.75 -3.293 20.344 1 41.94 116 SER A O 1
ATOM 891 N N . PRO A 1 117 ? -19.188 -2.311 21.672 1 47.5 117 PRO A N 1
ATOM 892 C CA . PRO A 1 117 ? -18.875 -0.891 21.5 1 47.5 117 PRO A CA 1
ATOM 893 C C . PRO A 1 117 ? -17.391 -0.647 21.234 1 47.5 117 PRO A C 1
ATOM 895 O O . PRO A 1 117 ? -17.031 0.375 20.641 1 47.5 117 PRO A O 1
ATOM 898 N N . LEU A 1 118 ? -16.375 -1.562 21.531 1 52.19 118 LEU A N 1
ATOM 899 C CA . LEU A 1 118 ? -14.992 -1.129 21.734 1 52.19 118 LEU A CA 1
ATOM 900 C C . LEU A 1 118 ? -14.07 -1.77 20.703 1 52.19 118 LEU A C 1
ATOM 902 O O . LEU A 1 118 ? -12.852 -1.578 20.75 1 52.19 118 LEU A O 1
ATOM 906 N N . MET A 1 119 ? -14.586 -2.611 19.75 1 56.78 119 MET A N 1
ATOM 907 C CA . MET A 1 119 ? -13.43 -3.268 19.141 1 56.78 119 MET A CA 1
ATOM 908 C C . MET A 1 119 ? -13.086 -2.641 17.797 1 56.78 119 MET A C 1
ATOM 910 O O . MET A 1 119 ? -13.953 -2.51 16.938 1 56.78 119 MET A O 1
ATOM 914 N N . SER A 1 120 ? -11.898 -2.051 17.672 1 72.94 120 SER A N 1
ATOM 915 C CA . SER A 1 120 ? -11.258 -1.605 16.422 1 72.94 120 SER A CA 1
ATOM 916 C C . SER A 1 120 ? -11.008 -2.775 15.484 1 72.94 120 SER A C 1
ATOM 918 O O . SER A 1 120 ? -10.727 -3.891 15.93 1 72.94 120 SER A O 1
ATOM 920 N N . ARG A 1 121 ? -11.461 -2.676 14.281 1 78.06 121 ARG A N 1
ATOM 921 C CA . ARG A 1 121 ? -11.102 -3.691 13.305 1 78.06 121 ARG A CA 1
ATOM 922 C C . ARG A 1 121 ? -9.602 -3.656 13.008 1 78.06 121 ARG A C 1
ATOM 924 O O . ARG A 1 121 ? -9.016 -2.578 12.867 1 78.06 121 ARG A O 1
ATOM 931 N N . ALA A 1 122 ? -9.086 -4.871 13.047 1 86.62 122 ALA A N 1
ATOM 932 C CA . ALA A 1 122 ? -7.672 -5.008 12.727 1 86.62 122 ALA A CA 1
ATOM 933 C C . ALA A 1 122 ? -7.441 -6.172 11.766 1 86.62 122 ALA A C 1
ATOM 935 O O . ALA A 1 122 ? -8.172 -7.164 11.789 1 86.62 122 ALA A O 1
ATOM 936 N N . SER A 1 123 ? -6.465 -6.004 10.859 1 89.44 123 SER A N 1
ATOM 937 C CA . SER A 1 123 ? -6.09 -7.07 9.938 1 89.44 123 SER A CA 1
ATOM 938 C C . SER A 1 123 ? -4.586 -7.059 9.672 1 89.44 123 SER A C 1
ATOM 940 O O . SER A 1 123 ? -3.928 -6.035 9.844 1 89.44 123 SER A O 1
ATOM 942 N N . VAL A 1 124 ? -4.066 -8.195 9.383 1 94.25 124 VAL A N 1
ATOM 943 C CA . VAL A 1 124 ? -2.684 -8.359 8.945 1 94.25 124 VAL A CA 1
ATOM 944 C C . VAL A 1 124 ? -2.641 -9.18 7.652 1 94.25 124 VAL A C 1
ATOM 946 O O . VAL A 1 124 ? -3.24 -10.25 7.57 1 94.25 124 VAL A O 1
ATOM 949 N N . GLY A 1 125 ? -2.02 -8.633 6.66 1 95.69 125 GLY A N 1
ATOM 950 C CA . GLY A 1 125 ? -1.833 -9.32 5.391 1 95.69 125 GLY A CA 1
ATOM 951 C C . GLY A 1 125 ? -0.374 -9.531 5.031 1 95.69 125 GLY A C 1
ATOM 952 O O . GLY A 1 125 ? 0.452 -8.633 5.23 1 95.69 125 GLY A O 1
ATOM 953 N N . SER A 1 126 ? -0.055 -10.711 4.594 1 97.19 126 SER A N 1
ATOM 954 C CA . SER A 1 126 ? 1.27 -11.031 4.074 1 97.19 126 SER A CA 1
ATOM 955 C C . SER A 1 126 ? 1.226 -11.289 2.572 1 97.19 126 SER A C 1
ATOM 957 O O . SER A 1 126 ? 0.459 -12.141 2.107 1 97.19 126 SER A O 1
ATOM 959 N N . PHE A 1 127 ? 2.039 -10.555 1.872 1 96.81 127 PHE A N 1
ATOM 960 C CA . PHE A 1 127 ? 2.082 -10.633 0.417 1 96.81 127 PHE A CA 1
ATOM 961 C C . PHE A 1 127 ? 3.361 -11.32 -0.05 1 96.81 127 PHE A C 1
ATOM 963 O O . PHE A 1 127 ? 4.465 -10.867 0.268 1 96.81 127 PHE A O 1
ATOM 970 N N . LEU A 1 128 ? 3.191 -12.352 -0.823 1 95.38 128 LEU A N 1
ATOM 971 C CA . LEU A 1 128 ? 4.332 -13.133 -1.288 1 95.38 128 LEU A CA 1
ATOM 972 C C . LEU A 1 128 ? 4.594 -12.883 -2.77 1 95.38 128 LEU A C 1
ATOM 974 O O . LEU A 1 128 ? 3.74 -13.164 -3.611 1 95.38 128 LEU A O 1
ATOM 978 N N . SER A 1 129 ? 5.812 -12.398 -3.049 1 95 129 SER A N 1
ATOM 979 C CA . SER A 1 129 ? 6.172 -12.062 -4.426 1 95 129 SER A CA 1
ATOM 980 C C . SER A 1 129 ? 7.59 -12.516 -4.75 1 95 129 SER A C 1
ATOM 982 O O . SER A 1 129 ? 8.344 -12.906 -3.854 1 95 129 SER A O 1
ATOM 984 N N . LEU A 1 130 ? 7.906 -12.562 -6.059 1 93.31 130 LEU A N 1
ATOM 985 C CA . LEU A 1 130 ? 9.297 -12.742 -6.473 1 93.31 130 LEU A CA 1
ATOM 986 C C . LEU A 1 130 ? 10.086 -11.445 -6.285 1 93.31 130 LEU A C 1
ATOM 988 O O . LEU A 1 130 ? 9.57 -10.477 -5.719 1 93.31 130 LEU A O 1
ATOM 992 N N . ALA A 1 131 ? 11.328 -11.547 -6.66 1 87.38 131 ALA A N 1
ATOM 993 C CA . ALA A 1 131 ? 12.133 -10.328 -6.609 1 87.38 131 ALA A CA 1
ATOM 994 C C . ALA A 1 131 ? 11.578 -9.266 -7.551 1 87.38 131 ALA A C 1
ATOM 996 O O . ALA A 1 131 ? 10.844 -9.578 -8.492 1 87.38 131 ALA A O 1
ATOM 997 N N . MET A 1 132 ? 11.977 -8.023 -7.324 1 85.75 132 MET A N 1
ATOM 998 C CA . MET A 1 132 ? 11.414 -6.859 -7.996 1 85.75 132 MET A CA 1
ATOM 999 C C . MET A 1 132 ? 11.461 -7.027 -9.508 1 85.75 132 MET A C 1
ATOM 1001 O O . MET A 1 132 ? 10.492 -6.715 -10.203 1 85.75 132 MET A O 1
ATOM 1005 N N . GLU A 1 133 ? 12.492 -7.562 -10.008 1 85.75 133 GLU A N 1
ATOM 1006 C CA . GLU A 1 133 ? 12.695 -7.562 -11.453 1 85.75 133 GLU A CA 1
ATOM 1007 C C . GLU A 1 133 ? 12.375 -8.93 -12.062 1 85.75 133 GLU A C 1
ATOM 1009 O O . GLU A 1 133 ? 12.352 -9.086 -13.281 1 85.75 133 GLU A O 1
ATOM 1014 N N . ASP A 1 134 ? 12.18 -9.914 -11.18 1 91.5 134 ASP A N 1
ATOM 1015 C CA . ASP A 1 134 ? 11.891 -11.25 -11.688 1 91.5 134 ASP A CA 1
ATOM 1016 C C . ASP A 1 134 ? 10.57 -11.273 -12.445 1 91.5 134 ASP A C 1
ATOM 1018 O O . ASP A 1 134 ? 9.562 -10.75 -11.969 1 91.5 134 ASP A O 1
ATOM 1022 N N . MET A 1 135 ? 10.656 -11.891 -13.578 1 93.5 135 MET A N 1
ATOM 1023 C CA . MET A 1 135 ? 9.484 -11.953 -14.445 1 93.5 135 MET A CA 1
ATOM 1024 C C . MET A 1 135 ? 8.617 -13.164 -14.109 1 93.5 135 MET A C 1
ATOM 1026 O O . MET A 1 135 ? 9.141 -14.242 -13.828 1 93.5 135 MET A O 1
ATOM 1030 N N . VAL A 1 136 ? 7.324 -12.984 -14.18 1 95.75 136 VAL A N 1
ATOM 1031 C CA . VAL A 1 136 ? 6.34 -14.055 -14.07 1 95.75 136 VAL A CA 1
ATOM 1032 C C . VAL A 1 136 ? 5.562 -14.18 -15.375 1 95.75 136 VAL A C 1
ATOM 1034 O O . VAL A 1 136 ? 5.09 -13.18 -15.922 1 95.75 136 VAL A O 1
ATOM 1037 N N . GLU A 1 137 ? 5.504 -15.297 -15.906 1 95.94 137 GLU A N 1
ATOM 1038 C CA . GLU A 1 137 ? 4.773 -15.648 -17.125 1 95.94 137 GLU A CA 1
ATOM 1039 C C . GLU A 1 137 ? 4.086 -17 -16.984 1 95.94 137 GLU A C 1
ATOM 1041 O O . GLU A 1 137 ? 4.379 -17.766 -16.062 1 95.94 137 GLU A O 1
ATOM 1046 N N . PRO A 1 138 ? 3.123 -17.219 -17.922 1 96.56 138 PRO A N 1
ATOM 1047 C CA . PRO A 1 138 ? 2.5 -18.547 -17.828 1 96.56 138 PRO A CA 1
ATOM 1048 C C . PRO A 1 138 ? 3.516 -19.688 -17.906 1 96.56 138 PRO A C 1
ATOM 1050 O O . PRO A 1 138 ? 4.438 -19.641 -18.719 1 96.56 138 PRO A O 1
ATOM 1053 N N . ALA A 1 139 ? 3.377 -20.594 -16.969 1 97.19 139 ALA A N 1
ATOM 1054 C CA . ALA A 1 139 ? 4.262 -21.75 -17.016 1 97.19 139 ALA A CA 1
ATOM 1055 C C . ALA A 1 139 ? 4.164 -22.469 -18.359 1 97.19 139 ALA A C 1
ATOM 1057 O O . ALA A 1 139 ? 3.062 -22.719 -18.844 1 97.19 139 ALA A O 1
ATOM 1058 N N . THR A 1 140 ? 5.293 -22.781 -18.859 1 96.44 140 THR A N 1
ATOM 1059 C CA . THR A 1 140 ? 5.336 -23.406 -20.172 1 96.44 140 THR A CA 1
ATOM 1060 C C . THR A 1 140 ? 4.539 -24.719 -20.188 1 96.44 140 THR A C 1
ATOM 1062 O O . THR A 1 140 ? 3.924 -25.062 -21.188 1 96.44 140 THR A O 1
ATOM 1065 N N . GLU A 1 141 ? 4.582 -25.391 -19.031 1 96.81 141 GLU A N 1
ATOM 1066 C CA . GLU A 1 141 ? 3.893 -26.672 -18.891 1 96.81 141 GLU A CA 1
ATOM 1067 C C . GLU A 1 141 ? 2.381 -26.5 -19.016 1 96.81 141 GLU A C 1
ATOM 1069 O O . GLU A 1 141 ? 1.655 -27.484 -19.219 1 96.81 141 GLU A O 1
ATOM 1074 N N . LEU A 1 142 ? 1.949 -25.312 -18.875 1 96.88 142 LEU A N 1
ATOM 1075 C CA . LEU A 1 142 ? 0.511 -25.078 -18.844 1 96.88 142 LEU A CA 1
ATOM 1076 C C . LEU A 1 142 ? 0.035 -24.406 -20.125 1 96.88 142 LEU A C 1
ATOM 1078 O O . LEU A 1 142 ? -1.107 -23.953 -20.203 1 96.88 142 LEU A O 1
ATOM 1082 N N . VAL A 1 143 ? 0.829 -24.297 -21.094 1 96.31 143 VAL A N 1
ATOM 1083 C CA . VAL A 1 143 ? 0.527 -23.688 -22.391 1 96.31 143 VAL A CA 1
ATOM 1084 C C . VAL A 1 143 ? 0.629 -24.75 -23.484 1 96.31 143 VAL A C 1
ATOM 1086 O O . VAL A 1 143 ? 1.622 -25.484 -23.562 1 96.31 143 VAL A O 1
ATOM 1089 N N . ASP A 1 144 ? -0.418 -24.891 -24.281 1 95.88 144 ASP A N 1
ATOM 1090 C CA . ASP A 1 144 ? -0.427 -25.781 -25.438 1 95.88 144 ASP A CA 1
ATOM 1091 C C . ASP A 1 144 ? -1.396 -25.281 -26.5 1 95.88 144 ASP A C 1
ATOM 1093 O O . ASP A 1 144 ? -1.867 -24.141 -26.438 1 95.88 144 ASP A O 1
ATOM 1097 N N . GLU A 1 145 ? -1.586 -26.094 -27.484 1 96 145 GLU A N 1
ATOM 1098 C CA . GLU A 1 145 ? -2.418 -25.688 -28.609 1 96 145 GLU A CA 1
ATOM 1099 C C . GLU A 1 145 ? -3.834 -25.344 -28.156 1 96 145 GLU A C 1
ATOM 1101 O O . GLU A 1 145 ? -4.438 -24.391 -28.656 1 96 145 GLU A O 1
ATOM 1106 N N . ASP A 1 146 ? -4.375 -26.047 -27.188 1 95.62 146 ASP A N 1
ATOM 1107 C CA . ASP A 1 146 ? -5.734 -25.859 -26.688 1 95.62 146 ASP A CA 1
ATOM 1108 C C . ASP A 1 146 ? -5.773 -24.766 -25.625 1 95.62 146 ASP A C 1
ATOM 1110 O O . ASP A 1 146 ? -6.84 -24.234 -25.312 1 95.62 146 ASP A O 1
ATOM 1114 N N . HIS A 1 147 ? -4.582 -24.547 -25.031 1 95.25 147 HIS A N 1
ATOM 1115 C CA . HIS A 1 147 ? -4.426 -23.531 -24 1 95.25 147 HIS A CA 1
ATOM 1116 C C . HIS A 1 147 ? -3.285 -22.578 -24.328 1 95.25 147 HIS A C 1
ATOM 1118 O O . HIS A 1 147 ? -2.213 -22.656 -23.719 1 95.25 147 HIS A O 1
ATOM 1124 N N . PRO A 1 148 ? -3.596 -21.719 -25.172 1 95.62 148 PRO A N 1
ATOM 1125 C CA . PRO A 1 148 ? -2.525 -20.797 -25.547 1 95.62 148 PRO A CA 1
ATOM 1126 C C . PRO A 1 148 ? -2.18 -19.812 -24.438 1 95.62 148 PRO A C 1
ATOM 1128 O O . PRO A 1 148 ? -2.957 -19.656 -23.484 1 95.62 148 PRO A O 1
ATOM 1131 N N . GLU A 1 149 ? -1.072 -19.266 -24.516 1 94.31 149 GLU A N 1
ATOM 1132 C CA . GLU A 1 149 ? -0.642 -18.234 -23.578 1 94.31 149 GLU A CA 1
ATOM 1133 C C . GLU A 1 149 ? -1.643 -17.078 -23.516 1 94.31 149 GLU A C 1
ATOM 1135 O O . GLU A 1 149 ? -2.006 -16.516 -24.547 1 94.31 149 GLU A O 1
ATOM 1140 N N . ARG A 1 150 ? -2.023 -16.766 -22.312 1 93.81 150 ARG A N 1
ATOM 1141 C CA . ARG A 1 150 ? -3.086 -15.773 -22.156 1 93.81 150 ARG A CA 1
ATOM 1142 C C . ARG A 1 150 ? -2.541 -14.469 -21.594 1 93.81 150 ARG A C 1
ATOM 1144 O O . ARG A 1 150 ? -3.221 -13.438 -21.625 1 93.81 150 ARG A O 1
ATOM 1151 N N . TYR A 1 151 ? -1.357 -14.5 -21.062 1 93.19 151 TYR A N 1
ATOM 1152 C CA . TYR A 1 151 ? -0.818 -13.328 -20.391 1 93.19 151 TYR A CA 1
ATOM 1153 C C . TYR A 1 151 ? 0.6 -13.023 -20.859 1 93.19 151 TYR A C 1
ATOM 1155 O O . TYR A 1 151 ? 1.394 -13.945 -21.078 1 93.19 151 TYR A O 1
ATOM 1163 N N . SER A 1 152 ? 0.95 -11.711 -20.922 1 92.19 152 SER A N 1
ATOM 1164 C CA . SER A 1 152 ? 2.338 -11.281 -21.062 1 92.19 152 SER A CA 1
ATOM 1165 C C . SER A 1 152 ? 3.094 -11.414 -19.734 1 92.19 152 SER A C 1
ATOM 1167 O O . SER A 1 152 ? 2.484 -11.422 -18.672 1 92.19 152 SER A O 1
ATOM 1169 N N . ALA A 1 153 ? 4.336 -11.531 -19.859 1 93.75 153 ALA A N 1
ATOM 1170 C CA . ALA A 1 153 ? 5.184 -11.562 -18.672 1 93.75 153 ALA A CA 1
ATOM 1171 C C . ALA A 1 153 ? 5.113 -10.234 -17.922 1 93.75 153 ALA A C 1
ATOM 1173 O O . ALA A 1 153 ? 4.906 -9.18 -18.516 1 93.75 153 ALA A O 1
ATOM 1174 N N . SER A 1 154 ? 5.301 -10.281 -16.609 1 91.94 154 SER A N 1
ATOM 1175 C CA . SER A 1 154 ? 5.301 -9.078 -15.789 1 91.94 154 SER A CA 1
ATOM 1176 C C . SER A 1 154 ? 6.105 -9.289 -14.516 1 91.94 154 SER A C 1
ATOM 1178 O O . SER A 1 154 ? 6.332 -10.422 -14.094 1 91.94 154 SER A O 1
ATOM 1180 N N . SER A 1 155 ? 6.508 -8.141 -13.922 1 90.44 155 SER A N 1
ATOM 1181 C CA . SER A 1 155 ? 7.258 -8.18 -12.672 1 90.44 155 SER A CA 1
ATOM 1182 C C . SER A 1 155 ? 6.641 -7.258 -11.625 1 90.44 155 SER A C 1
ATOM 1184 O O . SER A 1 155 ? 5.762 -6.449 -11.945 1 90.44 155 SER A O 1
ATOM 1186 N N . LEU A 1 156 ? 7.086 -7.504 -10.438 1 88.94 156 LEU A N 1
ATOM 1187 C CA . LEU A 1 156 ? 6.656 -6.602 -9.375 1 88.94 156 LEU A CA 1
ATOM 1188 C C . LEU A 1 156 ? 7.078 -5.168 -9.68 1 88.94 156 LEU A C 1
ATOM 1190 O O . LEU A 1 156 ? 6.324 -4.227 -9.43 1 88.94 156 LEU A O 1
ATOM 1194 N N . ASP A 1 157 ? 8.273 -5.008 -10.133 1 84.12 157 ASP A N 1
ATOM 1195 C CA . ASP A 1 157 ? 8.773 -3.686 -10.5 1 84.12 157 ASP A CA 1
ATOM 1196 C C . ASP A 1 157 ? 7.844 -3.004 -11.5 1 84.12 157 ASP A C 1
ATOM 1198 O O . ASP A 1 157 ? 7.527 -1.82 -11.359 1 84.12 157 ASP A O 1
ATOM 1202 N N . GLU A 1 158 ? 7.445 -3.715 -12.5 1 82.81 158 GLU A N 1
ATOM 1203 C CA . GLU A 1 158 ? 6.543 -3.176 -13.508 1 82.81 158 GLU A CA 1
ATOM 1204 C C . GLU A 1 158 ? 5.195 -2.799 -12.906 1 82.81 158 GLU A C 1
ATOM 1206 O O . GLU A 1 158 ? 4.594 -1.794 -13.289 1 82.81 158 GLU A O 1
ATOM 1211 N N . TYR A 1 159 ? 4.727 -3.572 -12.031 1 84.12 159 TYR A N 1
ATOM 1212 C CA . TYR A 1 159 ? 3.484 -3.264 -11.328 1 84.12 159 TYR A CA 1
ATOM 1213 C C . TYR A 1 159 ? 3.609 -1.961 -10.547 1 84.12 159 TYR A C 1
ATOM 1215 O O . TYR A 1 159 ? 2.711 -1.118 -10.586 1 84.12 159 TYR A O 1
ATOM 1223 N N . MET A 1 160 ? 4.68 -1.862 -9.82 1 79.88 160 MET A N 1
ATOM 1224 C CA . MET A 1 160 ? 4.906 -0.656 -9.031 1 79.88 160 MET A CA 1
ATOM 1225 C C . MET A 1 160 ? 4.953 0.58 -9.922 1 79.88 160 MET A C 1
ATOM 1227 O O . MET A 1 160 ? 4.402 1.625 -9.57 1 79.88 160 MET A O 1
ATOM 1231 N N . LYS A 1 161 ? 5.652 0.467 -11 1 75 161 LYS A N 1
ATOM 1232 C CA . LYS A 1 161 ? 5.703 1.562 -11.969 1 75 161 LYS A CA 1
ATOM 1233 C C . LYS A 1 161 ? 4.316 1.882 -12.516 1 75 161 LYS A C 1
ATOM 1235 O O . LYS A 1 161 ? 3.99 3.047 -12.75 1 75 161 LYS A O 1
ATOM 1240 N N . PHE A 1 162 ? 3.59 0.848 -12.789 1 74.38 162 PHE A N 1
ATOM 1241 C CA . PHE A 1 162 ? 2.211 1.013 -13.242 1 74.38 162 PHE A CA 1
ATOM 1242 C C . PHE A 1 162 ? 1.407 1.821 -12.227 1 74.38 162 PHE A C 1
ATOM 1244 O O . PHE A 1 162 ? 0.639 2.709 -12.602 1 74.38 162 PHE A O 1
ATOM 1251 N N . LEU A 1 163 ? 1.558 1.571 -10.906 1 73.12 163 LEU A N 1
ATOM 1252 C CA . LEU A 1 163 ? 0.855 2.287 -9.852 1 73.12 163 LEU A CA 1
ATOM 1253 C C . LEU A 1 163 ? 1.31 3.74 -9.781 1 73.12 163 LEU A C 1
ATOM 1255 O O . LEU A 1 163 ? 0.506 4.633 -9.508 1 73.12 163 LEU A O 1
ATOM 1259 N N . SER A 1 164 ? 2.689 3.932 -9.953 1 64.31 164 SER A N 1
ATOM 1260 C CA . SER A 1 164 ? 3.268 5.27 -9.875 1 64.31 164 SER A CA 1
ATOM 1261 C C . SER A 1 164 ? 2.822 6.129 -11.055 1 64.31 164 SER A C 1
ATOM 1263 O O . SER A 1 164 ? 2.602 7.332 -10.906 1 64.31 164 SER A O 1
ATOM 1265 N N . PHE A 1 165 ? 3.123 5.59 -12.297 1 55.94 165 PHE A N 1
ATOM 1266 C CA . PHE A 1 165 ? 2.738 6.328 -13.492 1 55.94 165 PHE A CA 1
ATOM 1267 C C . PHE A 1 165 ? 1.292 6.801 -13.398 1 55.94 165 PHE A C 1
ATOM 1269 O O . PHE A 1 165 ? 0.961 7.898 -13.844 1 55.94 165 PHE A O 1
ATOM 1276 N N . LYS A 1 166 ? 0.639 5.98 -12.969 1 53.19 166 LYS A N 1
ATOM 1277 C CA . LYS A 1 166 ? -0.752 6.398 -12.812 1 53.19 166 LYS A CA 1
ATOM 1278 C C . LYS A 1 166 ? -0.866 7.605 -11.891 1 53.19 166 LYS A C 1
ATOM 1280 O O . LYS A 1 166 ? -1.876 8.312 -11.906 1 53.19 166 LYS A O 1
ATOM 1285 N N . GLU A 1 167 ? 0.225 7.887 -11.188 1 52.66 167 GLU A N 1
ATOM 1286 C CA . GLU A 1 167 ? 0.317 9.07 -10.344 1 52.66 167 GLU A CA 1
ATOM 1287 C C . GLU A 1 167 ? 0.733 10.297 -11.148 1 52.66 167 GLU A C 1
ATOM 1289 O O . GLU A 1 167 ? 1.2 11.289 -10.586 1 52.66 167 GLU A O 1
ATOM 1294 N N . GLU A 1 168 ? 0.844 10.359 -12.438 1 50.88 168 GLU A N 1
ATOM 1295 C CA . GLU A 1 168 ? 1.273 11.578 -13.117 1 50.88 168 GLU A CA 1
ATOM 1296 C C . GLU A 1 168 ? 0.95 12.82 -12.281 1 50.88 168 GLU A C 1
ATOM 1298 O O . GLU A 1 168 ? 1.747 13.758 -12.219 1 50.88 168 GLU A O 1
ATOM 1303 N N . LYS A 1 169 ? -0.44 13.07 -12.039 1 53.59 169 LYS A N 1
ATOM 1304 C CA . LYS A 1 169 ? -0.596 14.211 -11.148 1 53.59 169 LYS A CA 1
ATOM 1305 C C . LYS A 1 169 ? -0.706 13.758 -9.695 1 53.59 169 LYS A C 1
ATOM 1307 O O . LYS A 1 169 ? -1.576 12.953 -9.352 1 53.59 169 LYS A O 1
ATOM 1312 N N . SER A 1 170 ? 0.473 13.953 -8.906 1 59.66 170 SER A N 1
ATOM 1313 C CA . SER A 1 170 ? 0.486 13.594 -7.488 1 59.66 170 SER A CA 1
ATOM 1314 C C . SER A 1 170 ? -0.816 14 -6.805 1 59.66 170 SER A C 1
ATOM 1316 O O . SER A 1 170 ? -1.479 14.945 -7.234 1 59.66 170 SER A O 1
ATOM 1318 N N . TYR A 1 171 ? -1.467 13.125 -6.152 1 61.72 171 TYR A N 1
ATOM 1319 C CA . TYR A 1 171 ? -2.707 13.398 -5.434 1 61.72 171 TYR A CA 1
ATOM 1320 C C . TYR A 1 171 ? -2.676 14.781 -4.801 1 61.72 171 TYR A C 1
ATOM 1322 O O . TYR A 1 171 ? -3.654 15.531 -4.879 1 61.72 171 TYR A O 1
ATOM 1330 N N . ILE A 1 172 ? -1.528 15.164 -4.285 1 68.06 172 ILE A N 1
ATOM 1331 C CA . ILE A 1 172 ? -1.428 16.453 -3.625 1 68.06 172 ILE A CA 1
ATOM 1332 C C . ILE A 1 172 ? -1.612 17.578 -4.648 1 68.06 172 ILE A C 1
ATOM 1334 O O . ILE A 1 172 ? -2.203 18.609 -4.344 1 68.06 172 ILE A O 1
ATOM 1338 N N . GLU A 1 173 ? -1.072 17.406 -5.766 1 70.38 173 GLU A N 1
ATOM 1339 C CA . GLU A 1 173 ? -1.224 18.406 -6.812 1 70.38 173 GLU A CA 1
ATOM 1340 C C . GLU A 1 173 ? -2.689 18.578 -7.207 1 70.38 173 GLU A C 1
ATOM 1342 O O . GLU A 1 173 ? -3.119 19.672 -7.555 1 70.38 173 GLU A O 1
ATOM 1347 N N . SER A 1 174 ? -3.463 17.516 -7.207 1 70.31 174 SER A N 1
ATOM 1348 C CA . SER A 1 174 ? -4.875 17.547 -7.57 1 70.31 174 SER A CA 1
ATOM 1349 C C . SER A 1 174 ? -5.691 18.297 -6.527 1 70.31 174 SER A C 1
ATOM 1351 O O . SER A 1 174 ? -6.828 18.703 -6.789 1 70.31 174 SER A O 1
ATOM 1353 N N . LEU A 1 175 ? -5.164 18.469 -5.277 1 71.19 175 LEU A N 1
ATOM 1354 C CA . LEU A 1 175 ? -5.875 19.156 -4.199 1 71.19 175 LEU A CA 1
ATOM 1355 C C . LEU A 1 175 ? -5.625 20.656 -4.242 1 71.19 175 LEU A C 1
ATOM 1357 O O . LEU A 1 175 ? -6.289 21.422 -3.539 1 71.19 175 LEU A O 1
ATOM 1361 N N . LYS A 1 176 ? -4.613 21.078 -4.98 1 65.5 176 LYS A N 1
ATOM 1362 C CA . LYS A 1 176 ? -4.262 22.484 -4.992 1 65.5 176 LYS A CA 1
ATOM 1363 C C . LYS A 1 176 ? -5.371 23.328 -5.621 1 65.5 176 LYS A C 1
ATOM 1365 O O . LYS A 1 176 ? -5.977 22.922 -6.617 1 65.5 176 LYS A O 1
ATOM 1370 N N . ILE A 1 177 ? -5.699 24.5 -5.008 1 70.56 177 ILE A N 1
ATOM 1371 C CA . ILE A 1 177 ? -6.719 25.438 -5.48 1 70.56 177 ILE A CA 1
ATOM 1372 C C . ILE A 1 177 ? -6.055 26.594 -6.227 1 70.56 177 ILE A C 1
ATOM 1374 O O . ILE A 1 177 ? -4.977 27.047 -5.84 1 70.56 177 ILE A O 1
ATOM 1378 N N . MET B 1 1 ? 2.857 14.219 17.203 1 94.12 1 MET B N 1
ATOM 1379 C CA . MET B 1 1 ? 1.938 15.094 16.469 1 94.12 1 MET B CA 1
ATOM 1380 C C . MET B 1 1 ? 1.653 16.359 17.266 1 94.12 1 MET B C 1
ATOM 1382 O O . MET B 1 1 ? 1.543 17.453 16.688 1 94.12 1 MET B O 1
ATOM 1386 N N . GLY B 1 2 ? 1.594 16.219 18.578 1 94.94 2 GLY B N 1
ATOM 1387 C CA . GLY B 1 2 ? 1.429 17.406 19.391 1 94.94 2 GLY B CA 1
ATOM 1388 C C . GLY B 1 2 ? 2.484 18.469 19.109 1 94.94 2 GLY B C 1
ATOM 1389 O O . GLY B 1 2 ? 2.162 19.641 18.953 1 94.94 2 GLY B O 1
ATOM 1390 N N . ALA B 1 3 ? 3.75 18.094 19.094 1 95.88 3 ALA B N 1
ATOM 1391 C CA . ALA B 1 3 ? 4.855 19.016 18.812 1 95.88 3 ALA B CA 1
ATOM 1392 C C . ALA B 1 3 ? 4.707 19.641 17.438 1 95.88 3 ALA B C 1
ATOM 1394 O O . ALA B 1 3 ? 4.98 20.828 17.25 1 95.88 3 ALA B O 1
ATOM 1395 N N . ILE B 1 4 ? 4.273 18.938 16.469 1 96.62 4 ILE B N 1
ATOM 1396 C CA . ILE B 1 4 ? 4.145 19.406 15.094 1 96.62 4 ILE B CA 1
ATOM 1397 C C . ILE B 1 4 ? 3.029 20.453 15.008 1 96.62 4 ILE B C 1
ATOM 1399 O O . ILE B 1 4 ? 3.225 21.531 14.453 1 96.62 4 ILE B O 1
ATOM 1403 N N . VAL B 1 5 ? 1.908 20.141 15.57 1 95.88 5 VAL B N 1
ATOM 1404 C CA . VAL B 1 5 ? 0.792 21.062 15.492 1 95.88 5 VAL B CA 1
ATOM 1405 C C . VAL B 1 5 ? 1.119 22.328 16.281 1 95.88 5 VAL B C 1
ATOM 1407 O O . VAL B 1 5 ? 0.742 23.438 15.883 1 95.88 5 VAL B O 1
ATOM 1410 N N . GLU B 1 6 ? 1.792 22.156 17.406 1 97.06 6 GLU B N 1
ATOM 1411 C CA . GLU B 1 6 ? 2.223 23.312 18.172 1 97.06 6 GLU B CA 1
ATOM 1412 C C . GLU B 1 6 ? 3.137 24.219 17.344 1 97.06 6 GLU B C 1
ATOM 1414 O O . GLU B 1 6 ? 3.072 25.453 17.453 1 97.06 6 GLU B O 1
ATOM 1419 N N . SER B 1 7 ? 4.02 23.641 16.594 1 97.5 7 SER B N 1
ATOM 1420 C CA . SER B 1 7 ? 4.914 24.422 15.734 1 97.5 7 SER B CA 1
ATOM 1421 C C . SER B 1 7 ? 4.133 25.25 14.719 1 97.5 7 SER B C 1
ATOM 1423 O O . SER B 1 7 ? 4.668 26.203 14.148 1 97.5 7 SER B O 1
ATOM 1425 N N . LEU B 1 8 ? 2.92 24.969 14.484 1 97.31 8 LEU B N 1
ATOM 1426 C CA . LEU B 1 8 ? 2.035 25.688 13.586 1 97.31 8 LEU B CA 1
ATOM 1427 C C . LEU B 1 8 ? 1.207 26.719 14.352 1 97.31 8 LEU B C 1
ATOM 1429 O O . LEU B 1 8 ? 0.265 27.297 13.805 1 97.31 8 LEU B O 1
ATOM 1433 N N . ALA B 1 9 ? 1.488 26.844 15.625 1 96.25 9 ALA B N 1
ATOM 1434 C CA . ALA B 1 9 ? 0.799 27.766 16.516 1 96.25 9 ALA B CA 1
ATOM 1435 C C . ALA B 1 9 ? -0.646 27.344 16.75 1 96.25 9 ALA B C 1
ATOM 1437 O O . ALA B 1 9 ? -1.535 28.172 16.906 1 96.25 9 ALA B O 1
ATOM 1438 N N . LEU B 1 10 ? -0.873 26.094 16.672 1 96.56 10 LEU B N 1
ATOM 1439 C CA . LEU B 1 10 ? -2.154 25.5 17.016 1 96.56 10 LEU B CA 1
ATOM 1440 C C . LEU B 1 10 ? -2.086 24.844 18.391 1 96.56 10 LEU B C 1
ATOM 1442 O O . LEU B 1 10 ? -0.997 24.609 18.922 1 96.56 10 LEU B O 1
ATOM 1446 N N . SER B 1 11 ? -3.297 24.641 18.938 1 95.81 11 SER B N 1
ATOM 1447 C CA . SER B 1 11 ? -3.32 23.891 20.188 1 95.81 11 SER B CA 1
ATOM 1448 C C . SER B 1 11 ? -2.688 22.516 20.031 1 95.81 11 SER B C 1
ATOM 1450 O O . SER B 1 11 ? -2.947 21.812 19.031 1 95.81 11 SER B O 1
ATOM 1452 N N . PRO B 1 12 ? -1.902 22.141 21 1 93.12 12 PRO B N 1
ATOM 1453 C CA . PRO B 1 12 ? -1.28 20.812 20.891 1 93.12 12 PRO B CA 1
ATOM 1454 C C . PRO B 1 12 ? -2.303 19.688 20.797 1 93.12 12 PRO B C 1
ATOM 1456 O O . PRO B 1 12 ? -1.966 18.578 20.391 1 93.12 12 PRO B O 1
ATOM 1459 N N . THR B 1 13 ? -3.525 19.953 21.125 1 93.81 13 THR B N 1
ATOM 1460 C CA . THR B 1 13 ? -4.562 18.922 21.094 1 93.81 13 THR B CA 1
ATOM 1461 C C . THR B 1 13 ? -5.465 19.094 19.875 1 93.81 13 THR B C 1
ATOM 1463 O O . THR B 1 13 ? -6.52 18.469 19.781 1 93.81 13 THR B O 1
ATOM 1466 N N . TYR B 1 14 ? -5.031 19.922 18.969 1 93.5 14 TYR B N 1
ATOM 1467 C CA . TYR B 1 14 ? -5.828 20.281 17.797 1 93.5 14 TYR B CA 1
ATOM 1468 C C . TYR B 1 14 ? -6.309 19.031 17.078 1 93.5 14 TYR B C 1
ATOM 1470 O O . TYR B 1 14 ? -7.449 18.969 16.609 1 93.5 14 TYR B O 1
ATOM 1478 N N . LEU B 1 15 ? -5.43 17.969 16.953 1 93.69 15 LEU B N 1
ATOM 1479 C CA . LEU B 1 15 ? -5.734 16.766 16.172 1 93.69 15 LEU B CA 1
ATOM 1480 C C . LEU B 1 15 ? -5.914 15.562 17.094 1 93.69 15 LEU B C 1
ATOM 1482 O O . LEU B 1 15 ? -6.219 14.469 16.625 1 93.69 15 LEU B O 1
ATOM 1486 N N . ARG B 1 16 ? -5.742 15.695 18.328 1 89.94 16 ARG B N 1
ATOM 1487 C CA . ARG B 1 16 ? -5.578 14.562 19.234 1 89.94 16 ARG B CA 1
ATOM 1488 C C . ARG B 1 16 ? -6.777 13.617 19.156 1 89.94 16 ARG B C 1
ATOM 1490 O O . ARG B 1 16 ? -6.617 12.43 18.875 1 89.94 16 ARG B O 1
ATOM 1497 N N . ASN B 1 17 ? -7.953 14.133 19.359 1 88.56 17 ASN B N 1
ATOM 1498 C CA . ASN B 1 17 ? -9.148 13.289 19.375 1 88.56 17 ASN B CA 1
ATOM 1499 C C . ASN B 1 17 ? -9.367 12.609 18.031 1 88.56 17 ASN B C 1
ATOM 1501 O O . ASN B 1 17 ? -9.711 11.422 17.969 1 88.56 17 ASN B O 1
ATOM 1505 N N . LYS B 1 18 ? -9.094 13.328 17 1 89.56 18 LYS B N 1
ATOM 1506 C CA . LYS B 1 18 ? -9.336 12.789 15.664 1 89.56 18 LYS B CA 1
ATOM 1507 C C . LYS B 1 18 ? -8.312 11.711 15.312 1 89.56 18 LYS B C 1
ATOM 1509 O O . LYS B 1 18 ? -8.664 10.688 14.719 1 89.56 18 LYS B O 1
ATOM 1514 N N . LEU B 1 19 ? -7.121 11.914 15.734 1 91.12 19 LEU B N 1
ATOM 1515 C CA . LEU B 1 19 ? -6.074 10.945 15.43 1 91.12 19 LEU B CA 1
ATOM 1516 C C . LEU B 1 19 ? -6.258 9.672 16.25 1 91.12 19 LEU B C 1
ATOM 1518 O O . LEU B 1 19 ? -5.938 8.578 15.773 1 91.12 19 LEU B O 1
ATOM 1522 N N . GLU B 1 20 ? -6.766 9.828 17.438 1 86.81 20 GLU B N 1
ATOM 1523 C CA . GLU B 1 20 ? -7.02 8.664 18.266 1 86.81 20 GLU B CA 1
ATOM 1524 C C . GLU B 1 20 ? -8.078 7.758 17.656 1 86.81 20 GLU B C 1
ATOM 1526 O O . GLU B 1 20 ? -8.078 6.547 17.891 1 86.81 20 GLU B O 1
ATOM 1531 N N . GLN B 1 21 ? -8.93 8.367 16.875 1 85.19 21 GLN B N 1
ATOM 1532 C CA . GLN B 1 21 ? -9.992 7.621 16.203 1 85.19 21 GLN B CA 1
ATOM 1533 C C . GLN B 1 21 ? -9.648 7.383 14.734 1 85.19 21 GLN B C 1
ATOM 1535 O O . GLN B 1 21 ? -10.531 7.094 13.922 1 85.19 21 GLN B O 1
ATOM 1540 N N . GLY B 1 22 ? -8.422 7.488 14.469 1 88.56 22 GLY B N 1
ATOM 1541 C CA . GLY B 1 22 ? -8 7.41 13.078 1 88.56 22 GLY B CA 1
ATOM 1542 C C . GLY B 1 22 ? -7.598 6.012 12.656 1 88.56 22 GLY B C 1
ATOM 1543 O O . GLY B 1 22 ? -7.812 5.047 13.398 1 88.56 22 GLY B O 1
ATOM 1544 N N . VAL B 1 23 ? -7.133 5.918 11.453 1 88.19 23 VAL B N 1
ATOM 1545 C CA . VAL B 1 23 ? -6.629 4.695 10.836 1 88.19 23 VAL B CA 1
ATOM 1546 C C . VAL B 1 23 ? -5.117 4.598 11.039 1 88.19 23 VAL B C 1
ATOM 1548 O O . VAL B 1 23 ? -4.395 5.578 10.844 1 88.19 23 VAL B O 1
ATOM 1551 N N . ASP B 1 24 ? -4.719 3.453 11.484 1 88.5 24 ASP B N 1
ATOM 1552 C CA . ASP B 1 24 ? -3.291 3.17 11.562 1 88.5 24 ASP B CA 1
ATOM 1553 C C . ASP B 1 24 ? -2.893 2.07 10.578 1 88.5 24 ASP B C 1
ATOM 1555 O O . ASP B 1 24 ? -3.535 1.021 10.523 1 88.5 24 ASP B O 1
ATOM 1559 N N . VAL B 1 25 ? -1.855 2.324 9.844 1 93.06 25 VAL B N 1
ATOM 1560 C CA . VAL B 1 25 ? -1.312 1.338 8.914 1 93.06 25 VAL B CA 1
ATOM 1561 C C . VAL B 1 25 ? 0.175 1.129 9.195 1 93.06 25 VAL B C 1
ATOM 1563 O O . VAL B 1 25 ? 0.926 2.096 9.344 1 93.06 25 VAL B O 1
ATOM 1566 N N . ILE B 1 26 ? 0.539 -0.102 9.375 1 95.69 26 ILE B N 1
ATOM 1567 C CA . ILE B 1 26 ? 1.951 -0.455 9.469 1 95.69 26 ILE B CA 1
ATOM 1568 C C . ILE B 1 26 ? 2.338 -1.349 8.289 1 95.69 26 ILE B C 1
ATOM 1570 O O . ILE B 1 26 ? 1.656 -2.334 8 1 95.69 26 ILE B O 1
ATOM 1574 N N . ILE B 1 27 ? 3.32 -1.028 7.621 1 94.19 27 ILE B N 1
ATOM 1575 C CA . ILE B 1 27 ? 3.85 -1.815 6.512 1 94.19 27 ILE B CA 1
ATOM 1576 C C . ILE B 1 27 ? 5.273 -2.266 6.832 1 94.19 27 ILE B C 1
ATOM 1578 O O . ILE B 1 27 ? 6.129 -1.445 7.168 1 94.19 27 ILE B O 1
ATOM 1582 N N . ALA B 1 28 ? 5.496 -3.514 6.777 1 93.88 28 ALA B N 1
ATOM 1583 C CA . ALA B 1 28 ? 6.844 -4.074 6.883 1 93.88 28 ALA B CA 1
ATOM 1584 C C . ALA B 1 28 ? 7.285 -4.684 5.555 1 93.88 28 ALA B C 1
ATOM 1586 O O . ALA B 1 28 ? 6.562 -5.484 4.961 1 93.88 28 ALA B O 1
ATOM 1587 N N . ASN B 1 29 ? 8.398 -4.277 5.125 1 88.94 29 ASN B N 1
ATOM 1588 C CA . ASN B 1 29 ? 8.969 -4.758 3.869 1 88.94 29 ASN B CA 1
ATOM 1589 C C . ASN B 1 29 ? 10.297 -5.484 4.098 1 88.94 29 ASN B C 1
ATOM 1591 O O . ASN B 1 29 ? 11.109 -5.059 4.918 1 88.94 29 ASN B O 1
ATOM 1595 N N . LYS B 1 30 ? 10.445 -6.5 3.324 1 86.75 30 LYS B N 1
ATOM 1596 C CA . LYS B 1 30 ? 11.734 -7.176 3.24 1 86.75 30 LYS B CA 1
ATOM 1597 C C . LYS B 1 30 ? 12.102 -7.477 1.79 1 86.75 30 LYS B C 1
ATOM 1599 O O . LYS B 1 30 ? 11.328 -8.102 1.062 1 86.75 30 LYS B O 1
ATOM 1604 N N . TYR B 1 31 ? 13.219 -7.004 1.37 1 77.94 31 TYR B N 1
ATOM 1605 C CA . TYR B 1 31 ? 13.734 -7.215 0.023 1 77.94 31 TYR B CA 1
ATOM 1606 C C . TYR B 1 31 ? 14.984 -8.094 0.05 1 77.94 31 TYR B C 1
ATOM 1608 O O . TYR B 1 31 ? 15.781 -8.023 0.987 1 77.94 31 TYR 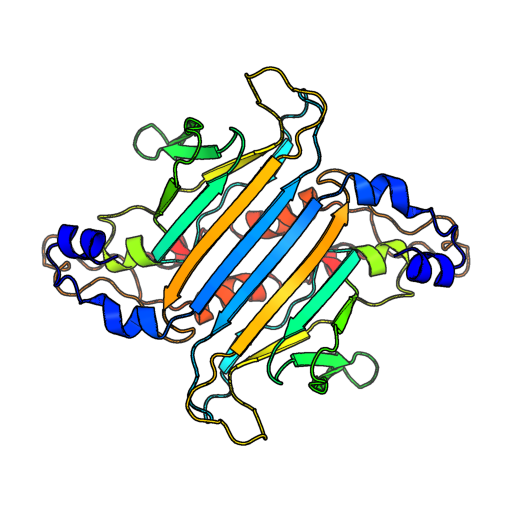B O 1
ATOM 1616 N N . PRO B 1 32 ? 14.953 -8.977 -0.997 1 70.56 32 PRO B N 1
ATOM 1617 C CA . PRO B 1 32 ? 16.156 -9.805 -1.04 1 70.56 32 PRO B CA 1
ATOM 1618 C C . PRO B 1 32 ? 17.422 -9 -1.319 1 70.56 32 PRO B C 1
ATOM 1620 O O . PRO B 1 32 ? 17.344 -7.859 -1.784 1 70.56 32 PRO B O 1
ATOM 1623 N N . GLN B 1 33 ? 18.406 -9.648 -0.986 1 60.22 33 GLN B N 1
ATOM 1624 C CA . GLN B 1 33 ? 19.719 -9.047 -1.231 1 60.22 33 GLN B CA 1
ATOM 1625 C C . GLN B 1 33 ? 19.969 -8.867 -2.727 1 60.22 33 GLN B C 1
ATOM 1627 O O . GLN B 1 33 ? 19.703 -9.773 -3.52 1 60.22 33 GLN B O 1
ATOM 1632 N N . SER B 1 34 ? 19.547 -7.703 -3.145 1 57.03 34 SER B N 1
ATOM 1633 C CA . SER B 1 34 ? 19.906 -7.559 -4.551 1 57.03 34 SER B CA 1
ATOM 1634 C C . SER B 1 34 ? 21.422 -7.488 -4.727 1 57.03 34 SER B C 1
ATOM 1636 O O . SER B 1 34 ? 22.156 -7.172 -3.785 1 57.03 34 SER B O 1
ATOM 1638 N N . SER B 1 35 ? 21.859 -7.953 -5.859 1 53.94 35 SER B N 1
ATOM 1639 C CA . SER B 1 35 ? 23.266 -7.766 -6.207 1 53.94 35 SER B CA 1
ATOM 1640 C C . SER B 1 35 ? 23.688 -6.309 -6.062 1 53.94 35 SER B C 1
ATOM 1642 O O . SER B 1 35 ? 22.891 -5.402 -6.336 1 53.94 35 SER B O 1
ATOM 1644 N N . PRO B 1 36 ? 24.656 -6.07 -5.234 1 50.25 36 PRO B N 1
ATOM 1645 C CA . PRO B 1 36 ? 25.203 -4.723 -5.023 1 50.25 36 PRO B CA 1
ATOM 1646 C C . PRO B 1 36 ? 25.125 -3.855 -6.277 1 50.25 36 PRO B C 1
ATOM 1648 O O . PRO B 1 36 ? 25 -2.631 -6.18 1 50.25 36 PRO B O 1
ATOM 1651 N N . SER B 1 37 ? 25.312 -4.484 -7.367 1 50.22 37 SER B N 1
ATOM 1652 C CA . SER B 1 37 ? 25.469 -3.684 -8.57 1 50.22 37 SER B CA 1
ATOM 1653 C C . SER B 1 37 ? 24.125 -3.176 -9.094 1 50.22 37 SER B C 1
ATOM 1655 O O . SER B 1 37 ? 24.078 -2.301 -9.961 1 50.22 37 SER B O 1
ATOM 1657 N N . SER B 1 38 ? 23.078 -3.65 -8.523 1 52.84 38 SER B N 1
ATOM 1658 C CA . SER B 1 38 ? 21.828 -3.287 -9.188 1 52.84 38 SER B CA 1
ATOM 1659 C C . SER B 1 38 ? 21.109 -2.182 -8.422 1 52.84 38 SER B C 1
ATOM 1661 O O . SER B 1 38 ? 20.953 -2.258 -7.203 1 52.84 38 SER B O 1
ATOM 1663 N N . ASN B 1 39 ? 21.234 -0.918 -8.82 1 54.53 39 ASN B N 1
ATOM 1664 C CA . ASN B 1 39 ? 20.438 0.196 -8.336 1 54.53 39 ASN B CA 1
ATOM 1665 C C . ASN B 1 39 ? 18.938 -0.08 -8.5 1 54.53 39 ASN B C 1
ATOM 1667 O O . ASN B 1 39 ? 18.234 0.664 -9.188 1 54.53 39 ASN B O 1
ATOM 1671 N N . MET B 1 40 ? 18.656 -1.2 -7.98 1 61.94 40 MET B N 1
ATOM 1672 C CA . MET B 1 40 ? 17.25 -1.509 -8.172 1 61.94 40 MET B CA 1
ATOM 1673 C C . MET B 1 40 ? 16.391 -0.792 -7.133 1 61.94 40 MET B C 1
ATOM 1675 O O . MET B 1 40 ? 16.766 -0.708 -5.965 1 61.94 40 MET B O 1
ATOM 1679 N N . LEU B 1 41 ? 15.445 -0.084 -7.633 1 63 41 LEU B N 1
ATOM 1680 C CA . LEU B 1 41 ? 14.5 0.59 -6.746 1 63 41 LEU B CA 1
ATOM 1681 C C . LEU B 1 41 ? 13.703 -0.421 -5.934 1 63 41 LEU B C 1
ATOM 1683 O O . LEU B 1 41 ? 13.188 -1.398 -6.48 1 63 41 LEU B O 1
ATOM 1687 N N . GLY B 1 42 ? 13.898 -0.336 -4.668 1 72.12 42 GLY B N 1
ATOM 1688 C CA . GLY B 1 42 ? 12.992 -1.053 -3.787 1 72.12 42 GLY B CA 1
ATOM 1689 C C . GLY B 1 42 ? 11.578 -0.502 -3.812 1 72.12 42 GLY B C 1
ATOM 1690 O O . GLY B 1 42 ? 10.648 -1.193 -4.223 1 72.12 42 GLY B O 1
ATOM 1691 N N . LEU B 1 43 ? 11.492 0.713 -3.428 1 76.94 43 LEU B N 1
ATOM 1692 C CA . LEU B 1 43 ? 10.227 1.433 -3.537 1 76.94 43 LEU B CA 1
ATOM 1693 C C . LEU B 1 43 ? 10.367 2.65 -4.441 1 76.94 43 LEU B C 1
ATOM 1695 O O . LEU B 1 43 ? 11.273 3.471 -4.25 1 76.94 43 LEU B O 1
ATOM 1699 N N . SER B 1 44 ? 9.539 2.701 -5.426 1 79.88 44 SER B N 1
ATOM 1700 C CA . SER B 1 44 ? 9.562 3.82 -6.359 1 79.88 44 SER B CA 1
ATOM 1701 C C . SER B 1 44 ? 9.156 5.121 -5.676 1 79.88 44 SER B C 1
ATOM 1703 O O . SER B 1 44 ? 8.578 5.102 -4.586 1 79.88 44 SER B O 1
ATOM 1705 N N . SER B 1 45 ? 9.516 6.199 -6.34 1 83.5 45 SER B N 1
ATOM 1706 C CA . SER B 1 45 ? 9.234 7.531 -5.82 1 83.5 45 SER B CA 1
ATOM 1707 C C . SER B 1 45 ? 7.742 7.734 -5.59 1 83.5 45 SER B C 1
ATOM 1709 O O . SER B 1 45 ? 6.926 7.395 -6.449 1 83.5 45 SER B O 1
ATOM 1711 N N . HIS B 1 46 ? 7.395 8.297 -4.422 1 83.88 46 HIS B N 1
ATOM 1712 C CA . HIS B 1 46 ? 6.004 8.57 -4.086 1 83.88 46 HIS B CA 1
ATOM 1713 C C . HIS B 1 46 ? 5.902 9.461 -2.848 1 83.88 46 HIS B C 1
ATOM 1715 O O . HIS B 1 46 ? 6.898 9.672 -2.148 1 83.88 46 HIS B O 1
ATOM 1721 N N . THR B 1 47 ? 4.766 10.016 -2.646 1 89 47 THR B N 1
ATOM 1722 C CA . THR B 1 47 ? 4.41 10.688 -1.398 1 89 47 THR B CA 1
ATOM 1723 C C . THR B 1 47 ? 3.41 9.844 -0.605 1 89 47 THR B C 1
ATOM 1725 O O . THR B 1 47 ? 2.771 8.945 -1.154 1 89 47 THR B O 1
ATOM 1728 N N . ASP B 1 48 ? 3.42 10.102 0.663 1 90.88 48 ASP B N 1
ATOM 1729 C CA . ASP B 1 48 ? 2.438 9.445 1.516 1 90.88 48 ASP B CA 1
ATOM 1730 C C . ASP B 1 48 ? 1.226 10.336 1.756 1 90.88 48 ASP B C 1
ATOM 1732 O O . ASP B 1 48 ? 1.36 11.562 1.852 1 90.88 48 ASP B O 1
ATOM 1736 N N . HIS B 1 49 ? 0.08 9.734 1.927 1 91.44 49 HIS B N 1
ATOM 1737 C CA . HIS B 1 49 ? -1.133 10.508 2.148 1 91.44 49 HIS B CA 1
ATOM 1738 C C . HIS B 1 49 ? -1.295 10.875 3.619 1 91.44 49 HIS B C 1
ATOM 1740 O O . HIS B 1 49 ? -2.018 11.812 3.955 1 91.44 49 HIS B O 1
ATOM 1746 N N . SER B 1 50 ? -0.708 10.172 4.535 1 95 50 SER B N 1
ATOM 1747 C CA . SER B 1 50 ? -0.833 10.32 5.984 1 95 50 SER B CA 1
ATOM 1748 C C . SER B 1 50 ? -0.413 11.719 6.434 1 95 50 SER B C 1
ATOM 1750 O O . SER B 1 50 ? 0.012 12.539 5.621 1 95 50 SER B O 1
ATOM 1752 N N . PHE B 1 51 ? -0.67 12 7.73 1 96.5 51 PHE B N 1
ATOM 1753 C CA . PHE B 1 51 ? -0.079 13.203 8.305 1 96.5 51 PHE B CA 1
ATOM 1754 C C . PHE B 1 51 ? 1.439 13.086 8.352 1 96.5 51 PHE B C 1
ATOM 1756 O O . PHE B 1 51 ? 2.15 13.93 7.805 1 96.5 51 PHE B O 1
ATOM 1763 N N . ILE B 1 52 ? 1.833 12.078 9.023 1 96.75 52 ILE B N 1
ATOM 1764 C CA . ILE B 1 52 ? 3.252 11.742 9.039 1 96.75 52 ILE B CA 1
ATOM 1765 C C . ILE B 1 52 ? 3.426 10.234 8.852 1 96.75 52 ILE B C 1
ATOM 1767 O O . ILE B 1 52 ? 2.494 9.461 9.086 1 96.75 52 ILE B O 1
ATOM 1771 N N . THR B 1 53 ? 4.555 9.836 8.406 1 96.62 53 THR B N 1
ATOM 1772 C CA . THR B 1 53 ? 5.031 8.461 8.352 1 96.62 53 THR B CA 1
ATOM 1773 C C . THR B 1 53 ? 6.316 8.297 9.164 1 96.62 53 THR B C 1
ATOM 1775 O O . THR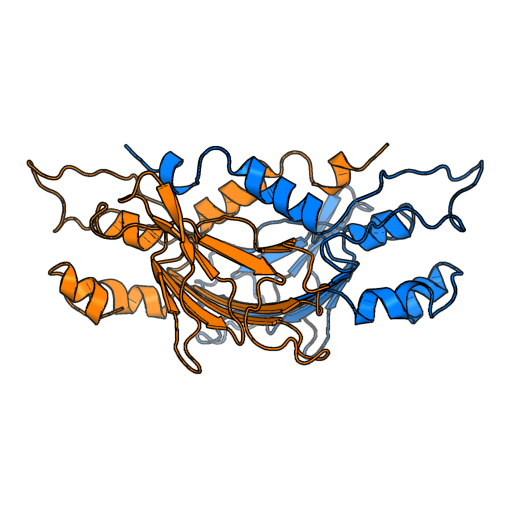 B 1 53 ? 7.246 9.094 9.023 1 96.62 53 THR B O 1
ATOM 1778 N N . ILE B 1 54 ? 6.293 7.402 10.078 1 96.88 54 ILE B N 1
ATOM 1779 C CA . ILE B 1 54 ? 7.492 7.07 10.836 1 96.88 54 ILE B CA 1
ATOM 1780 C C . ILE B 1 54 ? 8.133 5.809 10.266 1 96.88 54 ILE B C 1
ATOM 1782 O O . ILE B 1 54 ? 7.492 4.758 10.18 1 96.88 54 ILE B O 1
ATOM 1786 N N . LEU B 1 55 ? 9.406 5.938 9.883 1 95 55 LEU B N 1
ATOM 1787 C CA . LEU B 1 55 ? 10.086 4.871 9.156 1 95 55 LEU B CA 1
ATOM 1788 C C . LEU B 1 55 ? 11.305 4.379 9.93 1 95 55 LEU B C 1
ATOM 1790 O O . LEU B 1 55 ? 12.102 5.184 10.422 1 95 55 LEU B O 1
ATOM 1794 N N . LEU B 1 56 ? 11.367 3.109 10.117 1 93.44 56 LEU B N 1
ATOM 1795 C CA . LEU B 1 56 ? 12.555 2.408 10.602 1 93.44 56 LEU B CA 1
ATOM 1796 C C . LEU B 1 56 ? 13.148 1.53 9.508 1 93.44 56 LEU B C 1
ATOM 1798 O O . LEU B 1 56 ? 12.43 0.796 8.828 1 93.44 56 LEU B O 1
ATOM 1802 N N . GLU B 1 57 ? 14.391 1.686 9.211 1 88.31 57 GLU B N 1
ATOM 1803 C CA . GLU B 1 57 ? 15.07 0.864 8.219 1 88.31 57 GLU B CA 1
ATOM 1804 C C . GLU B 1 57 ? 16.422 0.385 8.727 1 88.31 57 GLU B C 1
ATOM 1806 O O . GLU B 1 57 ? 17.031 1.017 9.594 1 88.31 57 GLU B O 1
ATOM 1811 N N . ASN B 1 58 ? 16.953 -0.729 8.109 1 82.69 58 ASN B N 1
ATOM 1812 C CA . ASN B 1 58 ? 18.203 -1.31 8.594 1 82.69 58 ASN B CA 1
ATOM 1813 C C . ASN B 1 58 ? 19.375 -0.984 7.672 1 82.69 58 ASN B C 1
ATOM 1815 O O . ASN B 1 58 ? 20.516 -1.359 7.953 1 82.69 58 ASN B O 1
ATOM 1819 N N . MET B 1 59 ? 19.078 -0.362 6.566 1 76.88 59 MET B N 1
ATOM 1820 C CA . MET B 1 59 ? 20.156 -0.081 5.617 1 76.88 59 MET B CA 1
ATOM 1821 C C . MET B 1 59 ? 19.922 1.245 4.902 1 76.88 59 MET B C 1
ATOM 1823 O O . MET B 1 59 ? 18.812 1.78 4.93 1 76.88 59 MET B O 1
ATOM 1827 N N . SER B 1 60 ? 20.922 1.708 4.344 1 77.56 60 SER B N 1
ATOM 1828 C CA . SER B 1 60 ? 20.828 2.932 3.557 1 77.56 60 SER B CA 1
ATOM 1829 C C . SER B 1 60 ? 20.031 2.705 2.273 1 77.56 60 SER B C 1
ATOM 1831 O O . SER B 1 60 ? 19.781 1.561 1.895 1 77.56 60 SER B O 1
ATOM 1833 N N . GLY B 1 61 ? 19.656 3.93 1.661 1 83.38 61 GLY B N 1
ATOM 1834 C CA . GLY B 1 61 ? 18.969 3.838 0.383 1 83.38 61 GLY B CA 1
ATOM 1835 C C . GLY B 1 61 ? 17.797 4.797 0.265 1 83.38 61 GLY B C 1
ATOM 1836 O O . GLY B 1 61 ? 17.312 5.055 -0.837 1 83.38 61 GLY B O 1
ATOM 1837 N N . LEU B 1 62 ? 17.5 5.297 1.377 1 88.31 62 LEU B N 1
ATOM 1838 C CA . LEU B 1 62 ? 16.422 6.281 1.354 1 88.31 62 LEU B CA 1
ATOM 1839 C C . LEU B 1 62 ? 16.875 7.57 0.672 1 88.31 62 LEU B C 1
ATOM 1841 O O . LEU B 1 62 ? 17.938 8.102 0.993 1 88.31 62 LEU B O 1
ATOM 1845 N N . GLU B 1 63 ? 16.094 7.93 -0.262 1 91.25 63 GLU B N 1
ATOM 1846 C CA . GLU B 1 63 ? 16.328 9.203 -0.938 1 91.25 63 GLU B CA 1
ATOM 1847 C C . GLU B 1 63 ? 15.078 10.086 -0.905 1 91.25 63 GLU B C 1
ATOM 1849 O O . GLU B 1 63 ? 13.953 9.578 -0.957 1 91.25 63 GLU B O 1
ATOM 1854 N N . ILE B 1 64 ? 15.328 11.367 -0.848 1 92.69 64 ILE B N 1
ATOM 1855 C CA . ILE B 1 64 ? 14.234 12.328 -0.803 1 92.69 64 ILE B CA 1
ATOM 1856 C C . ILE B 1 64 ? 14.461 13.414 -1.847 1 92.69 64 ILE B C 1
ATOM 1858 O O . ILE B 1 64 ? 15.594 13.82 -2.098 1 92.69 64 ILE B O 1
ATOM 1862 N N . MET B 1 65 ? 13.375 13.82 -2.416 1 91.12 65 MET B N 1
ATOM 1863 C CA . MET B 1 65 ? 13.453 14.938 -3.354 1 91.12 65 MET B CA 1
ATOM 1864 C C . MET B 1 65 ? 13.5 16.266 -2.611 1 91.12 65 MET B C 1
ATOM 1866 O O . MET B 1 65 ? 12.633 16.547 -1.781 1 91.12 65 MET B O 1
ATOM 1870 N N . ASP B 1 66 ? 14.516 17.016 -2.938 1 90.12 66 ASP B N 1
ATOM 1871 C CA . ASP B 1 66 ? 14.695 18.328 -2.318 1 90.12 66 ASP B CA 1
ATOM 1872 C C . ASP B 1 66 ? 14.188 19.438 -3.232 1 90.12 66 ASP B C 1
ATOM 1874 O O . ASP B 1 66 ? 14.891 19.859 -4.152 1 90.12 66 ASP B O 1
ATOM 1878 N N . PHE B 1 67 ? 13.055 19.969 -2.896 1 82.38 67 PHE B N 1
ATOM 1879 C CA . PHE B 1 67 ? 12.453 21 -3.725 1 82.38 67 PHE B CA 1
ATOM 1880 C C . PHE B 1 67 ? 13.266 22.297 -3.654 1 82.38 67 PHE B C 1
ATOM 1882 O O . PHE B 1 67 ? 13.18 23.141 -4.547 1 82.38 67 PHE B O 1
ATOM 1889 N N . THR B 1 68 ? 13.953 22.438 -2.652 1 86.5 68 THR B N 1
ATOM 1890 C CA . THR B 1 68 ? 14.711 23.672 -2.475 1 86.5 68 THR B CA 1
ATOM 1891 C C . THR B 1 68 ? 15.992 23.641 -3.305 1 86.5 68 THR B C 1
ATOM 1893 O O . THR B 1 68 ? 16.672 24.656 -3.445 1 86.5 68 THR B O 1
ATOM 1896 N N . ASP B 1 69 ? 16.375 22.578 -3.842 1 88.81 69 ASP B N 1
ATOM 1897 C CA . ASP B 1 69 ? 17.562 22.391 -4.648 1 88.81 69 ASP B CA 1
ATOM 1898 C C . ASP B 1 69 ? 17.234 21.797 -6.016 1 88.81 69 ASP B C 1
ATOM 1900 O O . ASP B 1 69 ? 17.75 20.734 -6.391 1 88.81 69 ASP B O 1
ATOM 1904 N N . ASP B 1 70 ? 16.453 22.5 -6.707 1 88.75 70 ASP B N 1
ATOM 1905 C CA . ASP B 1 70 ? 16.062 22.156 -8.078 1 88.75 70 ASP B CA 1
ATOM 1906 C C . ASP B 1 70 ? 15.562 20.719 -8.172 1 88.75 70 ASP B C 1
ATOM 1908 O O . ASP B 1 70 ? 15.945 19.984 -9.086 1 88.75 70 ASP B O 1
ATOM 1912 N N . ASN B 1 71 ? 14.867 20.297 -7.164 1 86.75 71 ASN B N 1
ATOM 1913 C CA . ASN B 1 71 ? 14.258 18.969 -7.141 1 86.75 71 ASN B CA 1
ATOM 1914 C C . ASN B 1 71 ? 15.305 17.875 -7.277 1 86.75 71 ASN B C 1
ATOM 1916 O O . ASN B 1 71 ? 15.07 16.859 -7.941 1 86.75 71 ASN B O 1
ATOM 1920 N N . ALA B 1 72 ? 16.422 18.188 -6.727 1 90.88 72 ALA B N 1
ATOM 1921 C CA . ALA B 1 72 ? 17.469 17.172 -6.703 1 90.88 72 ALA B CA 1
ATOM 1922 C C . ALA B 1 72 ? 17.156 16.094 -5.684 1 90.88 72 ALA B C 1
ATOM 1924 O O . ALA B 1 72 ? 16.641 16.375 -4.598 1 90.88 72 ALA B O 1
ATOM 1925 N N . TRP B 1 73 ? 17.484 14.867 -6.027 1 91.19 73 TRP B N 1
ATOM 1926 C CA . TRP B 1 73 ? 17.375 13.758 -5.078 1 91.19 73 TRP B CA 1
ATOM 1927 C C . TRP B 1 73 ? 18.547 13.742 -4.109 1 91.19 73 TRP B C 1
ATOM 1929 O O . TRP B 1 73 ? 19.703 13.859 -4.527 1 91.19 73 TRP B O 1
ATOM 1939 N N . LYS B 1 74 ? 18.188 13.648 -2.871 1 92.75 74 LYS B N 1
ATOM 1940 C CA . LYS B 1 74 ? 19.203 13.594 -1.824 1 92.75 74 LYS B CA 1
ATOM 1941 C C . LYS B 1 74 ? 19.109 12.297 -1.022 1 92.75 74 LYS B C 1
ATOM 1943 O O . LYS B 1 74 ? 18.016 11.859 -0.684 1 92.75 74 LYS B O 1
ATOM 1948 N N . SER B 1 75 ? 20.266 11.758 -0.739 1 90.38 75 SER B N 1
ATOM 1949 C CA . SER B 1 75 ? 20.297 10.57 0.113 1 90.38 75 SER B CA 1
ATOM 1950 C C . SER B 1 75 ? 20.094 10.938 1.579 1 90.38 75 SER B C 1
ATOM 1952 O O . SER B 1 75 ? 20.656 11.93 2.055 1 90.38 75 SER B O 1
ATOM 1954 N N . VAL B 1 76 ? 19.297 10.195 2.211 1 90.19 76 VAL B N 1
ATOM 1955 C CA . VAL B 1 76 ? 19.141 10.344 3.654 1 90.19 76 VAL B CA 1
ATOM 1956 C C . VAL B 1 76 ? 20.125 9.43 4.379 1 90.19 76 VAL B C 1
ATOM 1958 O O . VAL B 1 76 ? 20.141 8.219 4.148 1 90.19 76 VAL B O 1
ATOM 1961 N N . PRO B 1 77 ? 20.922 9.984 5.203 1 86 77 PRO B N 1
ATOM 1962 C CA . PRO B 1 77 ? 21.906 9.148 5.898 1 86 77 PRO B CA 1
ATOM 1963 C C . PRO B 1 77 ? 21.25 8.078 6.77 1 86 77 PRO B C 1
ATOM 1965 O O . PRO B 1 77 ? 20.203 8.328 7.395 1 86 77 PRO B O 1
ATOM 1968 N N . ALA B 1 78 ? 21.891 6.871 6.676 1 80 78 ALA B N 1
ATOM 1969 C CA . ALA B 1 78 ? 21.453 5.805 7.566 1 80 78 ALA B CA 1
ATOM 1970 C C . ALA B 1 78 ? 22.031 5.984 8.969 1 80 78 ALA B C 1
ATOM 1972 O O . ALA B 1 78 ? 23.219 6.25 9.125 1 80 78 ALA B O 1
ATOM 1973 N N . THR B 1 79 ? 21.156 6.234 9.898 1 84.12 79 THR B N 1
ATOM 1974 C CA . THR B 1 79 ? 21.562 6.277 11.297 1 84.12 79 THR B CA 1
ATOM 1975 C C . THR B 1 79 ? 20.938 5.129 12.078 1 84.12 79 THR B C 1
ATOM 1977 O O . THR B 1 79 ? 19.719 5.004 12.133 1 84.12 79 THR B O 1
ATOM 1980 N N . ASP B 1 80 ? 21.797 4.293 12.609 1 83.69 80 ASP B N 1
ATOM 1981 C CA . ASP B 1 80 ? 21.312 3.115 13.32 1 83.69 80 ASP B CA 1
ATOM 1982 C C . ASP B 1 80 ? 20.328 3.504 14.422 1 83.69 80 ASP B C 1
ATOM 1984 O O . ASP B 1 80 ? 20.609 4.387 15.234 1 83.69 80 ASP B O 1
ATOM 1988 N N . GLY B 1 81 ? 19.172 2.883 14.344 1 86.94 81 GLY B N 1
ATOM 1989 C CA . GLY B 1 81 ? 18.172 3.061 15.391 1 86.94 81 GLY B CA 1
ATOM 1990 C C . GLY B 1 81 ? 17.359 4.332 15.234 1 86.94 81 GLY B C 1
ATOM 1991 O O . GLY B 1 81 ? 16.422 4.574 15.992 1 86.94 81 GLY B O 1
ATOM 1992 N N . ALA B 1 82 ? 17.781 5.129 14.281 1 92.25 82 ALA B N 1
ATOM 1993 C CA . ALA B 1 82 ? 17.062 6.387 14.094 1 92.25 82 ALA B CA 1
ATOM 1994 C C . ALA B 1 82 ? 15.734 6.156 13.383 1 92.25 82 ALA B C 1
ATOM 1996 O O . ALA B 1 82 ? 15.648 5.344 12.461 1 92.25 82 ALA B O 1
ATOM 1997 N N . LEU B 1 83 ? 14.734 6.805 13.922 1 95.19 83 LEU B N 1
ATOM 1998 C CA . LEU B 1 83 ? 13.461 6.887 13.211 1 95.19 83 LEU B CA 1
ATOM 1999 C C . LEU B 1 83 ? 13.438 8.078 12.266 1 95.19 83 LEU B C 1
ATOM 2001 O O . LEU B 1 83 ? 13.898 9.172 12.617 1 95.19 83 LEU B O 1
ATOM 2005 N N . LYS B 1 84 ? 13.055 7.777 11.094 1 95.06 84 LYS B N 1
ATOM 2006 C CA . LYS B 1 84 ? 12.828 8.859 10.141 1 95.06 84 LYS B CA 1
ATOM 2007 C C . LYS B 1 84 ? 11.359 9.273 10.109 1 95.06 84 LYS B C 1
ATOM 2009 O O . LYS B 1 84 ? 10.477 8.422 10.07 1 95.06 84 LYS B O 1
ATOM 2014 N N . VAL B 1 85 ? 11.148 10.57 10.18 1 96.25 85 VAL B N 1
ATOM 2015 C CA . VAL B 1 85 ? 9.789 11.102 10.141 1 96.25 85 VAL B CA 1
ATOM 2016 C C . VAL B 1 85 ? 9.562 11.828 8.812 1 96.25 85 VAL B C 1
ATOM 2018 O O . VAL B 1 85 ? 10.227 12.82 8.523 1 96.25 85 VAL B O 1
ATOM 2021 N N . LEU B 1 86 ? 8.656 11.289 8.023 1 95.44 86 LEU B N 1
ATOM 2022 C CA . LEU B 1 86 ? 8.305 11.883 6.734 1 95.44 86 LEU B CA 1
ATOM 2023 C C . LEU B 1 86 ? 6.992 12.648 6.82 1 95.44 86 LEU B C 1
ATOM 2025 O O . LEU B 1 86 ? 6.047 12.195 7.469 1 95.44 86 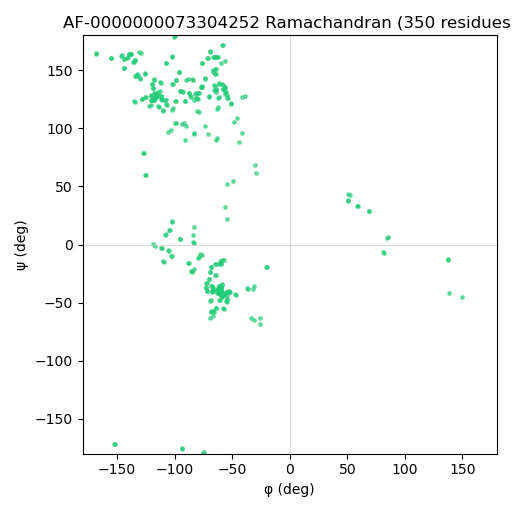LEU B O 1
ATOM 2029 N N . VAL B 1 87 ? 6.941 13.797 6.211 1 96.06 87 VAL B N 1
ATOM 2030 C CA . VAL B 1 87 ? 5.73 14.609 6.145 1 96.06 87 VAL B CA 1
ATOM 2031 C C . VAL B 1 87 ? 4.828 14.102 5.023 1 96.06 87 VAL B C 1
ATOM 2033 O O . VAL B 1 87 ? 5.277 13.922 3.889 1 96.06 87 VAL B O 1
ATOM 2036 N N . GLY B 1 88 ? 3.596 13.883 5.328 1 95.56 88 GLY B N 1
ATOM 2037 C CA . GLY B 1 88 ? 2.643 13.422 4.328 1 95.56 88 GLY B CA 1
ATOM 2038 C C . GLY B 1 88 ? 1.771 14.531 3.779 1 95.56 88 GLY B C 1
ATOM 2039 O O . GLY B 1 88 ? 1.888 15.688 4.199 1 95.56 88 GLY B O 1
ATOM 2040 N N . ASN B 1 89 ? 0.886 14.133 2.83 1 94.5 89 ASN B N 1
ATOM 2041 C CA . ASN B 1 89 ? 0.033 15.078 2.115 1 94.5 89 ASN B CA 1
ATOM 2042 C C . ASN B 1 89 ? -0.923 15.797 3.062 1 94.5 89 ASN B C 1
ATOM 2044 O O . ASN B 1 89 ? -1.146 17 2.928 1 94.5 89 ASN B O 1
ATOM 2048 N N . HIS B 1 90 ? -1.492 15.086 3.994 1 96.81 90 HIS B N 1
ATOM 2049 C CA . HIS B 1 90 ? -2.512 15.688 4.844 1 96.81 90 HIS B CA 1
ATOM 2050 C C . HIS B 1 90 ? -1.902 16.719 5.793 1 96.81 90 HIS B C 1
ATOM 2052 O O . HIS B 1 90 ? -2.561 17.688 6.172 1 96.81 90 HIS B O 1
ATOM 2058 N N . LEU B 1 91 ? -0.658 16.531 6.184 1 97.06 91 LEU B N 1
ATOM 2059 C CA . LEU B 1 91 ? -0.009 17.578 6.977 1 97.06 91 LEU B CA 1
ATOM 2060 C C . LEU B 1 91 ? 0.302 18.797 6.117 1 97.06 91 LEU B C 1
ATOM 2062 O O . LEU B 1 91 ? 0.207 19.938 6.586 1 97.06 91 LEU B O 1
ATOM 2066 N N . GLU B 1 92 ? 0.741 18.562 4.906 1 95.88 92 GLU B N 1
ATOM 2067 C CA . GLU B 1 92 ? 0.924 19.672 3.98 1 95.88 92 GLU B CA 1
ATOM 2068 C C . GLU B 1 92 ? -0.373 20.453 3.795 1 95.88 92 GLU B C 1
ATOM 2070 O O . GLU B 1 92 ? -0.374 21.688 3.842 1 95.88 92 GLU B O 1
ATOM 2075 N N . VAL B 1 93 ? -1.464 19.797 3.654 1 96.12 93 VAL B N 1
ATOM 2076 C CA . VAL B 1 93 ? -2.775 20.422 3.504 1 96.12 93 VAL B CA 1
ATOM 2077 C C . VAL B 1 93 ? -3.131 21.188 4.773 1 96.12 93 VAL B C 1
ATOM 2079 O O . VAL B 1 93 ? -3.428 22.375 4.719 1 96.12 93 VAL B O 1
ATOM 2082 N N . LEU B 1 94 ? -3.072 20.469 5.887 1 97.19 94 LEU B N 1
ATOM 2083 C CA . LEU B 1 94 ? -3.451 21.078 7.152 1 97.19 94 LEU B CA 1
ATOM 2084 C C . LEU B 1 94 ? -2.635 22.344 7.41 1 97.19 94 LEU B C 1
ATOM 2086 O O . LEU B 1 94 ? -3.172 23.359 7.879 1 97.19 94 LEU B O 1
ATOM 2090 N N . SER B 1 95 ? -1.369 22.328 7.121 1 97.5 95 SER B N 1
ATOM 2091 C CA . SER B 1 95 ? -0.459 23.422 7.434 1 97.5 95 SER B CA 1
ATOM 2092 C C . SER B 1 95 ? -0.508 24.5 6.359 1 97.5 95 SER B C 1
ATOM 2094 O O . SER B 1 95 ? 0.242 25.484 6.418 1 97.5 95 SER B O 1
ATOM 2096 N N . ASN B 1 96 ? -1.36 24.297 5.402 1 96.38 96 ASN B N 1
ATOM 2097 C CA . ASN B 1 96 ? -1.456 25.219 4.285 1 96.38 96 ASN B CA 1
ATOM 2098 C C . ASN B 1 96 ? -0.089 25.5 3.662 1 96.38 96 ASN B C 1
ATOM 2100 O O . ASN B 1 96 ? 0.287 26.656 3.461 1 96.38 96 ASN B O 1
ATOM 2104 N N . GLU B 1 97 ? 0.692 24.406 3.488 1 93.75 97 GLU B N 1
ATOM 2105 C CA . GLU B 1 97 ? 1.942 24.344 2.738 1 93.75 97 GLU B CA 1
ATOM 2106 C C . GLU B 1 97 ? 3.123 24.781 3.594 1 93.75 97 GLU B C 1
ATOM 2108 O O . GLU B 1 97 ? 4.23 24.969 3.084 1 93.75 97 GLU B O 1
ATOM 2113 N N . LEU B 1 98 ? 2.938 25.031 4.867 1 95.25 98 LEU B N 1
ATOM 2114 C CA . LEU B 1 98 ? 4.07 25.312 5.742 1 95.25 98 LEU B CA 1
ATOM 2115 C C . LEU B 1 98 ? 4.926 24.062 5.93 1 95.25 98 LEU B C 1
ATOM 2117 O O . LEU B 1 98 ? 6.133 24.156 6.18 1 95.25 98 LEU B O 1
ATOM 2121 N N . TYR B 1 99 ? 4.371 22.906 5.988 1 96 99 TYR B N 1
ATOM 2122 C CA . TYR B 1 99 ? 5.043 21.625 5.832 1 96 99 TYR B CA 1
ATOM 2123 C C . TYR B 1 99 ? 4.871 21.078 4.418 1 96 99 TYR B C 1
ATOM 2125 O O . TYR B 1 99 ? 3.795 21.203 3.828 1 96 99 TYR B O 1
ATOM 2133 N N . ASN B 1 100 ? 5.902 20.484 3.936 1 92.19 100 ASN B N 1
ATOM 2134 C CA . ASN B 1 100 ? 5.852 19.969 2.576 1 92.19 100 ASN B CA 1
ATOM 2135 C C . ASN B 1 100 ? 6.012 18.438 2.555 1 92.19 100 ASN B C 1
ATOM 2137 O O . ASN B 1 100 ? 6.891 17.906 3.225 1 92.19 100 ASN B O 1
ATOM 2141 N N . SER B 1 101 ? 5.094 17.859 1.842 1 93.12 101 SER B N 1
ATOM 2142 C CA . SER B 1 101 ? 5.164 16.422 1.599 1 93.12 101 SER B CA 1
ATOM 2143 C C . SER B 1 101 ? 6.094 16.094 0.433 1 93.12 101 SER B C 1
ATOM 2145 O O . SER B 1 101 ? 5.68 16.141 -0.727 1 93.12 101 SER B O 1
ATOM 2147 N N . ASN B 1 102 ? 7.344 15.781 0.706 1 89.19 102 ASN B N 1
ATOM 2148 C CA . ASN B 1 102 ? 8.328 15.508 -0.337 1 89.19 102 ASN B CA 1
ATOM 2149 C C . ASN B 1 102 ? 8.266 14.062 -0.807 1 89.19 102 ASN B C 1
ATOM 2151 O O . ASN B 1 102 ? 8.094 13.148 0.004 1 89.19 102 ASN B O 1
ATOM 2155 N N . SER B 1 103 ? 8.453 13.938 -2.096 1 88.94 103 SER B N 1
ATOM 2156 C CA . SER B 1 103 ? 8.594 12.594 -2.639 1 88.94 103 SER B CA 1
ATOM 2157 C C . SER B 1 103 ? 9.844 11.906 -2.104 1 88.94 103 SER B C 1
ATOM 2159 O O . SER B 1 103 ? 10.875 12.555 -1.906 1 88.94 103 SER B O 1
ATOM 2161 N N . TYR B 1 104 ? 9.742 10.633 -1.945 1 89.62 104 TYR B N 1
ATOM 2162 C CA . TYR B 1 104 ? 10.922 9.875 -1.538 1 89.62 104 TYR B CA 1
ATOM 2163 C C . TYR B 1 104 ? 10.945 8.5 -2.201 1 89.62 104 TYR B C 1
ATOM 2165 O O . TYR B 1 104 ? 9.922 8.039 -2.715 1 89.62 104 TYR B O 1
ATOM 2173 N N . SER B 1 105 ? 12.039 7.883 -2.275 1 85.88 105 SER B N 1
ATOM 2174 C CA . SER B 1 105 ? 12.234 6.543 -2.82 1 85.88 105 SER B CA 1
ATOM 2175 C C . SER B 1 105 ? 13.25 5.758 -1.996 1 85.88 105 SER B C 1
ATOM 2177 O O . SER B 1 105 ? 13.969 6.332 -1.172 1 85.88 105 SER B O 1
ATOM 2179 N N . ILE B 1 106 ? 13.172 4.543 -2.164 1 82.56 106 ILE B N 1
ATOM 2180 C CA . ILE B 1 106 ? 14.133 3.66 -1.515 1 82.56 106 ILE B CA 1
ATOM 2181 C C . ILE B 1 106 ? 14.891 2.854 -2.568 1 82.56 106 ILE B C 1
ATOM 2183 O O . ILE B 1 106 ? 14.281 2.111 -3.344 1 82.56 106 ILE B O 1
ATOM 2187 N N . LEU B 1 107 ? 16.156 2.984 -2.625 1 76.75 107 LEU B N 1
ATOM 2188 C CA . LEU B 1 107 ? 17.016 2.211 -3.516 1 76.75 107 LEU B CA 1
ATOM 2189 C C . LEU B 1 107 ? 17.406 0.889 -2.871 1 76.75 107 LEU B C 1
ATOM 2191 O O . LEU B 1 107 ? 17.672 0.833 -1.668 1 76.75 107 LEU B O 1
ATOM 2195 N N . ASN B 1 108 ? 17.141 -0.107 -3.67 1 66.44 108 ASN B N 1
ATOM 2196 C CA . ASN B 1 108 ? 17.594 -1.425 -3.244 1 66.44 108 ASN B CA 1
ATOM 2197 C C . ASN B 1 108 ? 19 -1.714 -3.752 1 66.44 108 ASN B C 1
ATOM 2199 O O . ASN B 1 108 ? 19.281 -1.595 -4.949 1 66.44 108 ASN B O 1
ATOM 2203 N N . GLY B 1 109 ? 20.297 -1.628 -2.928 1 59.09 109 GLY B N 1
ATOM 2204 C CA . GLY B 1 109 ? 21.625 -2.01 -3.371 1 59.09 109 GLY B CA 1
ATOM 2205 C C . GLY B 1 109 ? 22.703 -1.025 -2.945 1 59.09 109 GLY B C 1
ATOM 2206 O O . GLY B 1 109 ? 23.891 -1.303 -3.086 1 59.09 109 GLY B O 1
ATOM 2207 N N . ARG B 1 110 ? 22.562 0.409 -2.994 1 50.41 110 ARG B N 1
ATOM 2208 C CA . ARG B 1 110 ? 23.719 1.288 -2.879 1 50.41 110 ARG B CA 1
ATOM 2209 C C . ARG B 1 110 ? 24.484 1.02 -1.586 1 50.41 110 ARG B C 1
ATOM 2211 O O . ARG B 1 110 ? 24.375 1.786 -0.626 1 50.41 110 ARG B O 1
ATOM 2218 N N . HIS B 1 111 ? 24.578 -0.07 -1.042 1 46.91 111 HIS B N 1
ATOM 2219 C CA . HIS B 1 111 ? 25.172 0.011 0.287 1 46.91 111 HIS B CA 1
ATOM 2220 C C . HIS B 1 111 ? 26.656 0.338 0.204 1 46.91 111 HIS B C 1
ATOM 2222 O O . HIS B 1 111 ? 27.391 -0.292 -0.559 1 46.91 111 HIS B O 1
ATOM 2228 N N . GLU B 1 112 ? 27 1.586 0.323 1 44.75 112 GLU B N 1
ATOM 2229 C CA . GLU B 1 112 ? 28.422 1.793 0.618 1 44.75 112 GLU B CA 1
ATOM 2230 C C . GLU B 1 112 ? 28.969 0.672 1.494 1 44.75 112 GLU B C 1
ATOM 2232 O O . GLU B 1 112 ? 30.188 0.474 1.566 1 44.75 112 GLU B O 1
ATOM 2237 N N . ARG B 1 113 ? 28.406 0.598 2.689 1 39.62 113 ARG B N 1
ATOM 2238 C CA . ARG B 1 113 ? 29.125 -0.311 3.582 1 39.62 113 ARG B CA 1
ATOM 2239 C C . ARG B 1 113 ? 29.172 -1.722 3.006 1 39.62 113 ARG B C 1
ATOM 2241 O O . ARG B 1 113 ? 28.344 -2.082 2.164 1 39.62 113 ARG B O 1
ATOM 2248 N N . VAL B 1 114 ? 30.219 -2.48 3.471 1 37.91 114 VAL B N 1
ATOM 2249 C CA . VAL B 1 114 ? 30.594 -3.855 3.148 1 37.91 114 VAL B CA 1
ATOM 2250 C C . VAL B 1 114 ? 29.344 -4.723 3.072 1 37.91 114 VAL B C 1
ATOM 2252 O O . VAL B 1 114 ? 28.562 -4.781 4.027 1 37.91 114 VAL B O 1
ATOM 2255 N N . PRO B 1 115 ? 28.797 -4.922 1.781 1 41.94 115 PRO B N 1
ATOM 2256 C CA . PRO B 1 115 ? 27.797 -5.984 1.638 1 41.94 115 PRO B CA 1
ATOM 2257 C C . PRO B 1 115 ? 28 -7.125 2.633 1 41.94 115 PRO B C 1
ATOM 2259 O O . PRO B 1 115 ? 29.047 -7.793 2.607 1 41.94 115 PRO B O 1
ATOM 2262 N N . SER B 1 116 ? 27.953 -7.039 3.805 1 41.94 116 SER B N 1
ATOM 2263 C CA . SER B 1 116 ? 27.953 -8.438 4.223 1 41.94 116 SER B CA 1
ATOM 2264 C C . SER B 1 116 ? 26.938 -9.258 3.436 1 41.94 116 SER B C 1
ATOM 2266 O O . SER B 1 116 ? 25.797 -8.82 3.236 1 41.94 116 SER B O 1
ATOM 2268 N N . PRO B 1 117 ? 27.375 -10.117 2.471 1 47.5 117 PRO B N 1
ATOM 2269 C CA . PRO B 1 117 ? 26.641 -10.992 1.544 1 47.5 117 PRO B CA 1
ATOM 2270 C C . PRO B 1 117 ? 25.219 -11.281 1.995 1 47.5 117 PRO B C 1
ATOM 2272 O O . PRO B 1 117 ? 24.375 -11.633 1.175 1 47.5 117 PRO B O 1
ATOM 2275 N N . LEU B 1 118 ? 24.781 -11.109 3.303 1 51.94 118 LEU B N 1
ATOM 2276 C CA . LEU B 1 118 ? 23.625 -11.828 3.811 1 51.94 118 LEU B CA 1
ATOM 2277 C C . LEU B 1 118 ? 22.516 -10.859 4.207 1 51.94 118 LEU B C 1
ATOM 2279 O O . LEU B 1 118 ? 21.469 -11.281 4.699 1 51.94 118 LEU B O 1
ATOM 2283 N N . MET B 1 119 ? 22.719 -9.5 4.078 1 56.75 119 MET B N 1
ATOM 2284 C CA . MET B 1 119 ? 21.625 -8.891 4.824 1 56.75 119 MET B CA 1
ATOM 2285 C C . MET B 1 119 ? 20.547 -8.383 3.877 1 56.75 119 MET B C 1
ATOM 2287 O O . MET B 1 119 ? 20.828 -7.645 2.938 1 56.75 119 MET B O 1
ATOM 2291 N N . SER B 1 120 ? 19.344 -8.961 3.963 1 72.56 120 SER B N 1
ATOM 2292 C CA . SER B 1 120 ? 18.109 -8.5 3.338 1 72.56 120 SER B CA 1
ATOM 2293 C C . SER B 1 120 ? 17.703 -7.117 3.854 1 72.56 120 SER B C 1
ATOM 2295 O O . SER B 1 120 ? 17.969 -6.785 5.012 1 72.56 120 SER B O 1
ATOM 2297 N N . ARG B 1 121 ? 17.5 -6.195 2.979 1 77.88 121 ARG B N 1
ATOM 2298 C CA . ARG B 1 121 ? 16.953 -4.914 3.416 1 77.88 121 ARG B CA 1
ATOM 2299 C C . ARG B 1 121 ? 15.539 -5.082 3.98 1 77.88 121 ARG B C 1
ATOM 2301 O O . ARG B 1 121 ? 14.727 -5.809 3.414 1 77.88 121 ARG B O 1
ATOM 2308 N N . ALA B 1 122 ? 15.43 -4.465 5.137 1 86.5 122 ALA B N 1
ATOM 2309 C CA . ALA B 1 122 ? 14.117 -4.477 5.773 1 86.5 122 ALA B CA 1
ATOM 2310 C C . ALA B 1 122 ? 13.734 -3.088 6.273 1 86.5 122 ALA B C 1
ATOM 2312 O O . ALA B 1 122 ? 14.602 -2.299 6.656 1 86.5 122 ALA B O 1
ATOM 2313 N N . SER B 1 123 ? 12.453 -2.766 6.191 1 89.44 123 SER B N 1
ATOM 2314 C CA . SER B 1 123 ? 11.945 -1.5 6.711 1 89.44 123 SER B CA 1
ATOM 2315 C C . SER B 1 123 ? 10.547 -1.666 7.309 1 89.44 123 SER B C 1
ATOM 2317 O O . SER B 1 123 ? 9.828 -2.611 6.969 1 89.44 123 SER B O 1
ATOM 2319 N N . VAL B 1 124 ? 10.242 -0.849 8.25 1 94.25 124 VAL B N 1
ATOM 2320 C CA . VAL B 1 124 ? 8.914 -0.759 8.836 1 94.25 124 VAL B CA 1
ATOM 2321 C C . VAL B 1 124 ? 8.438 0.693 8.828 1 94.25 124 VAL B C 1
ATOM 2323 O O . VAL B 1 124 ? 9.164 1.591 9.266 1 94.25 124 VAL B O 1
ATOM 2326 N N . GLY B 1 125 ? 7.297 0.92 8.25 1 95.69 125 GLY B N 1
ATOM 2327 C CA . GLY B 1 125 ? 6.68 2.236 8.234 1 95.69 125 GLY B CA 1
ATOM 2328 C C . GLY B 1 125 ? 5.332 2.275 8.93 1 95.69 125 GLY B C 1
ATOM 2329 O O . GLY B 1 125 ? 4.527 1.356 8.781 1 95.69 125 GLY B O 1
ATOM 2330 N N . SER B 1 126 ? 5.137 3.277 9.734 1 97.19 126 SER B N 1
ATOM 2331 C CA . SER B 1 126 ? 3.848 3.543 10.367 1 97.19 126 SER B CA 1
ATOM 2332 C C . SER B 1 126 ? 3.211 4.812 9.82 1 97.19 126 SER B C 1
ATOM 2334 O O . SER B 1 126 ? 3.828 5.879 9.836 1 97.19 126 SER B O 1
ATOM 2336 N N . PHE B 1 127 ? 2.008 4.645 9.344 1 96.81 127 PHE B N 1
ATOM 2337 C CA . PHE B 1 127 ? 1.276 5.742 8.719 1 96.81 127 PHE B CA 1
ATOM 2338 C C . PHE B 1 127 ? 0.143 6.215 9.625 1 96.81 127 PHE B C 1
ATOM 2340 O O . PHE B 1 127 ? -0.733 5.43 9.992 1 96.81 127 PHE B O 1
ATOM 2347 N N . LEU B 1 128 ? 0.16 7.492 9.922 1 95.44 128 LEU B N 1
ATOM 2348 C CA . LEU B 1 128 ? -0.835 8.062 10.82 1 95.44 128 LEU B CA 1
ATOM 2349 C C . LEU B 1 128 ? -1.843 8.906 10.055 1 95.44 128 LEU B C 1
ATOM 2351 O O . LEU B 1 128 ? -1.474 9.906 9.422 1 95.44 128 LEU B O 1
ATOM 2355 N N . SER B 1 129 ? -3.125 8.492 10.164 1 94.94 129 SER B N 1
ATOM 2356 C CA . SER B 1 129 ? -4.18 9.188 9.438 1 94.94 129 SER B CA 1
ATOM 2357 C C . SER B 1 129 ? -5.418 9.383 10.305 1 94.94 129 SER B C 1
ATOM 2359 O O . SER B 1 129 ? -5.52 8.805 11.391 1 94.94 129 SER B O 1
ATOM 2361 N N . LEU B 1 130 ? -6.305 10.297 9.859 1 93.19 130 LEU B N 1
ATOM 2362 C CA . LEU B 1 130 ? -7.629 10.383 10.461 1 93.19 130 LEU B CA 1
ATOM 2363 C C . LEU B 1 130 ? -8.508 9.227 10.008 1 93.19 130 LEU B C 1
ATOM 2365 O O . LEU B 1 130 ? -8.039 8.312 9.32 1 93.19 130 LEU B O 1
ATOM 2369 N N . ALA B 1 131 ? -9.727 9.266 10.5 1 87.19 131 ALA B N 1
ATOM 2370 C CA . ALA B 1 131 ? -10.664 8.25 10.039 1 87.19 131 ALA B CA 1
ATOM 2371 C C . ALA B 1 131 ? -10.914 8.375 8.539 1 87.19 131 ALA B C 1
ATOM 2373 O O . ALA B 1 131 ? -10.672 9.438 7.949 1 87.19 131 ALA B O 1
ATOM 2374 N N . MET B 1 132 ? -11.43 7.32 7.938 1 85.5 132 MET B N 1
ATOM 2375 C CA . MET B 1 132 ? -11.57 7.195 6.492 1 85.5 132 MET B CA 1
ATOM 2376 C C . MET B 1 132 ? -12.305 8.398 5.91 1 85.5 132 MET B C 1
ATOM 2378 O O . MET B 1 132 ? -11.906 8.93 4.871 1 85.5 132 MET B O 1
ATOM 2382 N N . GLU B 1 133 ? -13.297 8.852 6.559 1 85.56 133 GLU B N 1
ATOM 2383 C CA . GLU B 1 133 ? -14.172 9.852 5.965 1 85.56 133 GLU B CA 1
ATOM 2384 C C . GLU B 1 133 ? -13.875 11.242 6.512 1 85.56 133 GLU B C 1
ATOM 2386 O O . GLU B 1 133 ? -14.406 12.242 6.02 1 85.56 133 GLU B O 1
ATOM 2391 N N . ASP B 1 134 ? -13.047 11.281 7.551 1 91.38 134 ASP B N 1
ATOM 2392 C CA . ASP B 1 134 ? -12.727 12.578 8.141 1 91.38 134 ASP B CA 1
ATOM 2393 C C . ASP B 1 134 ? -11.984 13.469 7.137 1 91.38 134 ASP B C 1
ATOM 2395 O O . ASP B 1 134 ? -11.031 13.023 6.5 1 91.38 134 ASP B O 1
ATOM 2399 N N . MET B 1 135 ? -12.445 14.672 7.098 1 93.31 135 MET B N 1
ATOM 2400 C CA . MET B 1 135 ? -11.875 15.617 6.145 1 93.31 135 MET B CA 1
ATOM 2401 C C . MET B 1 135 ? -10.703 16.375 6.762 1 93.31 135 MET B C 1
ATOM 2403 O O . MET B 1 135 ? -10.742 16.734 7.941 1 93.31 135 MET B O 1
ATOM 2407 N N . VAL B 1 136 ? -9.688 16.609 5.957 1 95.69 136 VAL B N 1
ATOM 2408 C CA . VAL B 1 136 ? -8.555 17.453 6.309 1 95.69 136 VAL B CA 1
ATOM 2409 C C . VAL B 1 136 ? -8.508 18.672 5.387 1 95.69 136 VAL B C 1
ATOM 2411 O O . VAL B 1 136 ? -8.617 18.547 4.164 1 95.69 136 VAL B O 1
ATOM 2414 N N . GLU B 1 137 ? -8.453 19.797 5.918 1 95.94 137 GLU B N 1
ATOM 2415 C CA . GLU B 1 137 ? -8.352 21.078 5.227 1 95.94 137 GLU B CA 1
ATOM 2416 C C . GLU B 1 137 ? -7.387 22.016 5.941 1 95.94 137 GLU B C 1
ATOM 2418 O O . GLU B 1 137 ? -6.992 21.766 7.082 1 95.94 137 GLU B O 1
ATOM 2423 N N . PRO B 1 138 ? -6.992 23.078 5.18 1 96.5 138 PRO B N 1
ATOM 2424 C CA . PRO B 1 138 ? -6.113 24.016 5.879 1 96.5 138 PRO B CA 1
ATOM 2425 C C . PRO B 1 138 ? -6.727 24.547 7.168 1 96.5 138 PRO B C 1
ATOM 2427 O O . PRO B 1 138 ? -7.91 24.891 7.195 1 96.5 138 PRO B O 1
ATOM 2430 N N . ALA B 1 139 ? -5.934 24.484 8.211 1 97.19 139 ALA B N 1
ATOM 2431 C CA . ALA B 1 139 ? -6.418 25.047 9.461 1 97.19 139 ALA B CA 1
ATOM 2432 C C . ALA B 1 139 ? -6.82 26.516 9.281 1 97.19 139 ALA B C 1
ATOM 2434 O O . ALA B 1 139 ? -6.074 27.297 8.703 1 97.19 139 ALA B O 1
ATOM 2435 N N . THR B 1 140 ? -7.926 26.812 9.828 1 96.38 140 THR B N 1
ATOM 2436 C CA . THR B 1 140 ? -8.453 28.172 9.672 1 96.38 140 THR B CA 1
ATOM 2437 C C . THR B 1 140 ? -7.473 29.203 10.219 1 96.38 140 THR B C 1
ATOM 2439 O O . THR B 1 140 ? -7.367 30.312 9.688 1 96.38 140 THR B O 1
ATOM 2442 N N . GLU B 1 141 ? -6.789 28.797 11.281 1 96.81 141 GLU B N 1
ATOM 2443 C CA . GLU B 1 141 ? -5.828 29.672 11.945 1 96.81 141 GLU B CA 1
ATOM 2444 C C . GLU B 1 141 ? -4.66 30.016 11.023 1 96.81 141 GLU B C 1
ATOM 2446 O O . GLU B 1 141 ? -3.916 30.969 11.273 1 96.81 141 GLU B O 1
ATOM 2451 N N . LEU B 1 142 ? -4.527 29.266 10.008 1 96.81 142 LEU B N 1
ATOM 2452 C CA . LEU B 1 142 ? -3.359 29.406 9.148 1 96.81 142 LEU B CA 1
ATOM 2453 C C . LEU B 1 142 ? -3.75 30.031 7.809 1 96.81 142 LEU B C 1
ATOM 2455 O O . LEU B 1 142 ? -2.945 30.062 6.875 1 96.81 142 LEU B O 1
ATOM 2459 N N . VAL B 1 143 ? -4.906 30.484 7.66 1 96.25 143 VAL B N 1
ATOM 2460 C CA . VAL B 1 143 ? -5.434 31.109 6.453 1 96.25 143 VAL B CA 1
ATOM 2461 C C . VAL B 1 143 ? -5.797 32.562 6.75 1 96.25 143 VAL B C 1
ATOM 2463 O O . VAL B 1 143 ? -6.492 32.844 7.727 1 96.25 143 VAL B O 1
ATOM 2466 N N . ASP B 1 144 ? -5.266 33.469 5.961 1 95.88 144 ASP B N 1
ATOM 2467 C CA . ASP B 1 144 ? -5.605 34.875 6.051 1 95.88 144 ASP B CA 1
ATOM 2468 C C . ASP B 1 144 ? -5.434 35.562 4.699 1 95.88 144 ASP B C 1
ATOM 2470 O O . ASP B 1 144 ? -5.285 34.906 3.672 1 95.88 144 ASP B O 1
ATOM 2474 N N . GLU B 1 145 ? -5.555 36.844 4.719 1 96 145 GLU B N 1
ATOM 2475 C CA . GLU B 1 145 ? -5.512 37.594 3.471 1 96 145 GLU B CA 1
ATOM 2476 C C . GLU B 1 145 ? -4.184 37.375 2.744 1 96 145 GLU B C 1
ATOM 2478 O O . GLU B 1 145 ? -4.152 37.281 1.517 1 96 145 GLU B O 1
ATOM 2483 N N . ASP B 1 146 ? -3.086 37.281 3.459 1 95.62 146 ASP B N 1
ATOM 2484 C CA . ASP B 1 146 ? -1.75 37.094 2.895 1 95.62 146 ASP B CA 1
ATOM 2485 C C . ASP B 1 146 ? -1.456 35.625 2.598 1 95.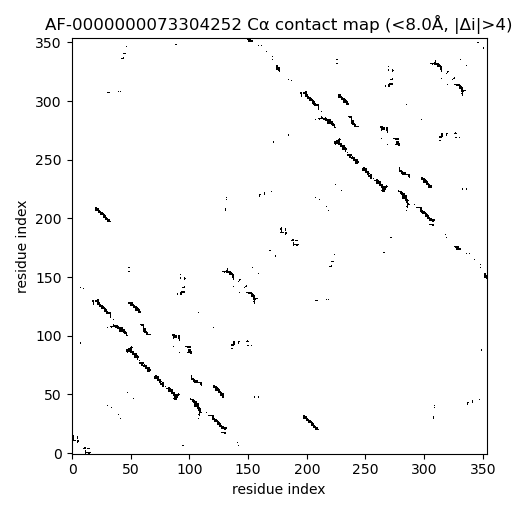62 146 ASP B C 1
ATOM 2487 O O . ASP B 1 146 ? -0.543 35.312 1.831 1 95.62 146 ASP B O 1
ATOM 2491 N N . HIS B 1 147 ? -2.234 34.812 3.299 1 95.19 147 HIS B N 1
ATOM 2492 C CA . HIS B 1 147 ? -2.1 33.344 3.137 1 95.19 147 HIS B CA 1
ATOM 2493 C C . HIS B 1 147 ? -3.447 32.719 2.84 1 95.19 147 HIS B C 1
ATOM 2495 O O . HIS B 1 147 ? -4.035 32.062 3.709 1 95.19 147 HIS B O 1
ATOM 2501 N N . PRO B 1 148 ? -3.803 32.844 1.659 1 95.56 148 PRO B N 1
ATOM 2502 C CA . PRO B 1 148 ? -5.105 32.281 1.329 1 95.56 148 PRO B CA 1
ATOM 2503 C C . PRO B 1 148 ? -5.086 30.75 1.322 1 95.56 148 PRO B C 1
ATOM 2505 O O . PRO B 1 148 ? -4.012 30.141 1.28 1 95.56 148 PRO B O 1
ATOM 2508 N N . GLU B 1 149 ? -6.191 30.188 1.421 1 94.25 149 GLU B N 1
ATOM 2509 C CA . GLU B 1 149 ? -6.34 28.734 1.343 1 94.25 149 GLU B CA 1
ATOM 2510 C C . GLU B 1 149 ? -5.75 28.203 0.047 1 94.25 149 GLU B C 1
ATOM 2512 O O . GLU B 1 149 ? -6.086 28.656 -1.042 1 94.25 149 GLU B O 1
ATOM 2517 N N . ARG B 1 150 ? -4.918 27.203 0.207 1 93.69 150 ARG B N 1
ATOM 2518 C CA . ARG B 1 150 ? -4.195 26.703 -0.962 1 93.69 150 ARG B CA 1
ATOM 2519 C C . ARG B 1 150 ? -4.684 25.328 -1.365 1 93.69 150 ARG B C 1
ATOM 2521 O O . ARG B 1 150 ? -4.379 24.844 -2.457 1 93.69 150 ARG B O 1
ATOM 2528 N N . TYR B 1 151 ? -5.422 24.688 -0.505 1 93.12 151 TYR B N 1
ATOM 2529 C CA . TYR B 1 151 ? -5.828 23.312 -0.767 1 93.12 151 TYR B CA 1
ATOM 2530 C C . TYR B 1 151 ? -7.32 23.125 -0.518 1 93.12 151 TYR B C 1
ATOM 2532 O O . TYR B 1 151 ? -7.871 23.688 0.428 1 93.12 151 TYR B O 1
ATOM 2540 N N . SER B 1 15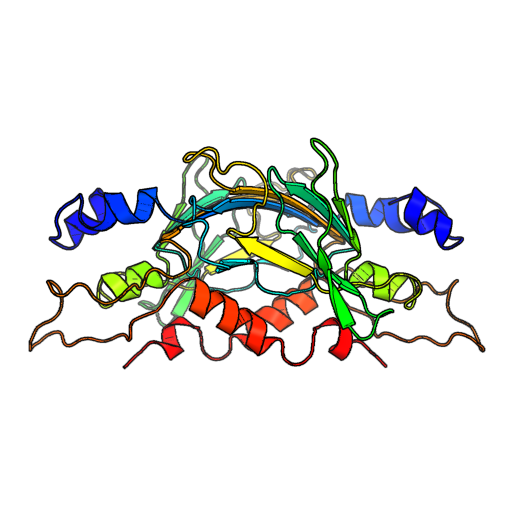2 ? -7.957 22.234 -1.32 1 92.12 152 SER B N 1
ATOM 2541 C CA . SER B 1 152 ? -9.289 21.719 -1.021 1 92.12 152 SER B CA 1
ATOM 2542 C C . SER B 1 152 ? -9.25 20.672 0.075 1 92.12 152 SER B C 1
ATOM 2544 O O . SER B 1 152 ? -8.211 20.047 0.302 1 92.12 152 SER B O 1
ATOM 2546 N N . ALA B 1 153 ? -10.328 20.516 0.706 1 93.62 153 ALA B N 1
ATOM 2547 C CA . ALA B 1 153 ? -10.445 19.469 1.713 1 93.62 153 ALA B CA 1
ATOM 2548 C C . ALA B 1 153 ? -10.336 18.094 1.078 1 93.62 153 ALA B C 1
ATOM 2550 O O . ALA B 1 153 ? -10.703 17.891 -0.083 1 93.62 153 ALA B O 1
ATOM 2551 N N . SER B 1 154 ? -9.844 17.125 1.832 1 91.75 154 SER B N 1
ATOM 2552 C CA . SER B 1 154 ? -9.727 15.75 1.355 1 91.75 154 SER B CA 1
ATOM 2553 C C . SER B 1 154 ? -9.727 14.758 2.516 1 91.75 154 SER B C 1
ATOM 2555 O O . SER B 1 154 ? -9.438 15.133 3.656 1 91.75 154 SER B O 1
ATOM 2557 N N . SER B 1 155 ? -10.031 13.492 2.16 1 90.25 155 SER B N 1
ATOM 2558 C CA . SER B 1 155 ? -10.039 12.43 3.16 1 90.25 155 SER B CA 1
ATOM 2559 C C . SER B 1 155 ? -9.234 11.219 2.689 1 90.25 155 SER B C 1
ATOM 2561 O O . SER B 1 155 ? -8.852 11.141 1.52 1 90.25 155 SER B O 1
ATOM 2563 N N . LEU B 1 156 ? -8.977 10.406 3.656 1 88.81 156 LEU B N 1
ATOM 2564 C CA . LEU B 1 156 ? -8.312 9.156 3.303 1 88.81 156 LEU B CA 1
ATOM 2565 C C . LEU B 1 156 ? -9.164 8.352 2.322 1 88.81 156 LEU B C 1
ATOM 2567 O O . LEU B 1 156 ? -8.633 7.742 1.391 1 88.81 156 LEU B O 1
ATOM 2571 N N . ASP B 1 157 ? -10.422 8.305 2.572 1 84 157 ASP B N 1
ATOM 2572 C CA . ASP B 1 157 ? -11.336 7.602 1.681 1 84 157 ASP B CA 1
ATOM 2573 C C . ASP B 1 157 ? -11.211 8.109 0.248 1 84 157 ASP B C 1
ATOM 2575 O O . ASP B 1 157 ? -11.164 7.32 -0.697 1 84 157 ASP B O 1
ATOM 2579 N N . GLU B 1 158 ? -11.195 9.383 0.095 1 82.56 158 GLU B N 1
ATOM 2580 C CA . GLU B 1 158 ? -11.062 9.992 -1.227 1 82.56 158 GLU B CA 1
ATOM 2581 C C . GLU B 1 158 ? -9.727 9.625 -1.867 1 82.56 158 GLU B C 1
ATOM 2583 O O . GLU B 1 158 ? -9.648 9.406 -3.078 1 82.56 158 GLU B O 1
ATOM 2588 N N . TYR B 1 159 ? -8.711 9.602 -1.124 1 84.12 159 TYR B N 1
ATOM 2589 C CA . TYR B 1 159 ? -7.402 9.188 -1.618 1 84.12 159 TYR B CA 1
ATOM 2590 C C . TYR B 1 159 ? -7.441 7.754 -2.127 1 84.12 159 TYR B C 1
ATOM 2592 O O . TYR B 1 159 ? -6.906 7.453 -3.199 1 84.12 159 TYR B O 1
ATOM 2600 N N . MET B 1 160 ? -8.016 6.906 -1.312 1 79.62 160 MET B N 1
ATOM 2601 C CA . MET B 1 160 ? -8.109 5.5 -1.695 1 79.62 160 MET B CA 1
ATOM 2602 C C . MET B 1 160 ? -8.883 5.344 -3.002 1 79.62 160 MET B C 1
ATOM 2604 O O . MET B 1 160 ? -8.5 4.547 -3.861 1 79.62 160 MET B O 1
ATOM 2608 N N . LYS B 1 161 ? -9.969 6.031 -3.111 1 74.69 161 LYS B N 1
ATOM 2609 C CA . LYS B 1 161 ? -10.742 6.016 -4.344 1 74.69 161 LYS B CA 1
ATOM 2610 C C . LYS B 1 161 ? -9.922 6.535 -5.523 1 74.69 161 LYS B C 1
ATOM 2612 O O . LYS B 1 161 ? -10.047 6.031 -6.641 1 74.69 161 LYS B O 1
ATOM 2617 N N . PHE B 1 162 ? -9.219 7.582 -5.27 1 73.75 162 PHE B N 1
ATOM 2618 C CA . PHE B 1 162 ? -8.312 8.125 -6.277 1 73.75 162 PHE B CA 1
ATOM 2619 C C . PHE B 1 162 ? -7.344 7.062 -6.77 1 73.75 162 PHE B C 1
ATOM 2621 O O . PHE B 1 162 ? -7.102 6.945 -7.973 1 73.75 162 PHE B O 1
ATOM 2628 N N . LEU B 1 163 ? -6.762 6.227 -5.879 1 73.06 163 LEU B N 1
ATOM 2629 C CA . LEU B 1 163 ? -5.824 5.164 -6.227 1 73.06 163 LEU B CA 1
ATOM 2630 C C . LEU B 1 163 ? -6.523 4.066 -7.023 1 73.06 163 LEU B C 1
ATOM 2632 O O . LEU B 1 163 ? -5.93 3.475 -7.93 1 73.06 163 LEU B O 1
ATOM 2636 N N . SER B 1 164 ? -7.816 3.746 -6.562 1 64.12 164 SER B N 1
ATOM 2637 C CA . SER B 1 164 ? -8.586 2.691 -7.211 1 64.12 164 SER B CA 1
ATOM 2638 C C . SER B 1 164 ? -9.008 3.1 -8.617 1 64.12 164 SER B C 1
ATOM 2640 O O . SER B 1 164 ? -9.047 2.268 -9.531 1 64.12 164 SER B O 1
ATOM 2642 N N . PHE B 1 165 ? -9.766 4.27 -8.656 1 55.84 165 PHE B N 1
ATOM 2643 C CA . PHE B 1 165 ? -10.234 4.75 -9.953 1 55.84 165 PHE B CA 1
ATOM 2644 C C . PHE B 1 165 ? -9.109 4.73 -10.977 1 55.84 165 PHE B C 1
ATOM 2646 O O . PHE B 1 165 ? -9.328 4.426 -12.148 1 55.84 165 PHE B O 1
ATOM 2653 N N . LYS B 1 166 ? -8.141 5.133 -10.531 1 53.19 166 LYS B N 1
ATOM 2654 C CA . LYS B 1 166 ? -7.02 5.09 -11.469 1 53.19 166 LYS B CA 1
ATOM 2655 C C . LYS B 1 166 ? -6.781 3.668 -11.969 1 53.19 166 LYS B C 1
ATOM 2657 O O . LYS B 1 166 ? -6.113 3.469 -12.992 1 53.19 166 LYS B O 1
ATOM 2662 N N . GLU B 1 167 ? -7.406 2.723 -11.297 1 52.31 167 GLU B N 1
ATOM 2663 C CA . GLU B 1 167 ? -7.387 1.325 -11.727 1 52.31 167 GLU B CA 1
ATOM 2664 C C . GLU B 1 167 ? -8.445 1.058 -12.797 1 52.31 167 GLU B C 1
ATOM 2666 O O . GLU B 1 167 ? -9.125 0.031 -12.758 1 52.31 167 GLU B O 1
ATOM 2671 N N . GLU B 1 168 ? -9.07 1.933 -13.461 1 50.59 168 GLU B N 1
ATOM 2672 C CA . GLU B 1 168 ? -10.016 1.502 -14.484 1 50.59 168 GLU B CA 1
ATOM 2673 C C . GLU B 1 168 ? -9.656 0.123 -15.031 1 50.59 168 GLU B C 1
ATOM 2675 O O . GLU B 1 168 ? -10.523 -0.73 -15.211 1 50.59 168 GLU B O 1
ATOM 2680 N N . LYS B 1 169 ? -8.453 0.034 -15.82 1 53.66 169 LYS B N 1
ATOM 2681 C CA . LYS B 1 169 ? -8.156 -1.335 -16.234 1 53.66 169 LYS B CA 1
ATOM 2682 C C . LYS B 1 169 ? -7.246 -2.031 -15.227 1 53.66 169 LYS B C 1
ATOM 2684 O O . LYS B 1 169 ? -6.164 -1.53 -14.906 1 53.66 169 LYS B O 1
ATOM 2689 N N . SER B 1 170 ? -7.879 -2.977 -14.375 1 59.66 170 SER B N 1
ATOM 2690 C CA . SER B 1 170 ? -7.094 -3.768 -13.43 1 59.66 170 SER B CA 1
ATOM 2691 C C . SER B 1 170 ? -5.766 -4.199 -14.047 1 59.66 170 SER B C 1
ATOM 2693 O O . SER B 1 170 ? -5.656 -4.336 -15.273 1 59.66 170 SER B O 1
ATOM 2695 N N . TYR B 1 171 ? -4.676 -3.957 -13.414 1 61.72 171 TYR B N 1
ATOM 2696 C CA . TYR B 1 171 ? -3.354 -4.344 -13.898 1 61.72 171 TYR B CA 1
ATOM 2697 C C . TYR B 1 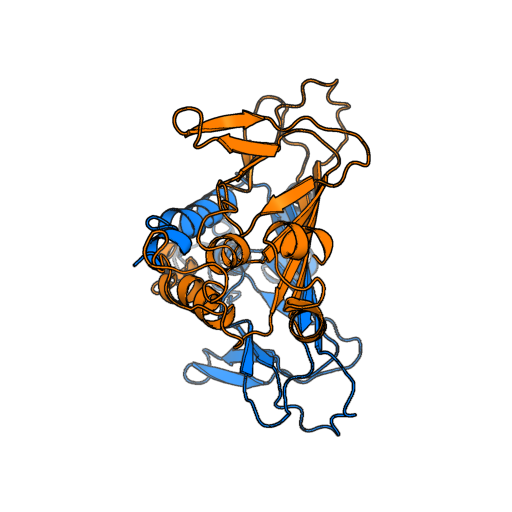171 ? -3.4 -5.695 -14.602 1 61.72 171 TYR B C 1
ATOM 2699 O O . TYR B 1 171 ? -2.797 -5.871 -15.656 1 61.72 171 TYR B O 1
ATOM 2707 N N . ILE B 1 172 ? -4.195 -6.586 -14.078 1 68.06 172 ILE B N 1
ATOM 2708 C CA . ILE B 1 172 ? -4.262 -7.918 -14.664 1 68.06 172 ILE B CA 1
ATOM 2709 C C . ILE B 1 172 ? -4.879 -7.84 -16.062 1 68.06 172 ILE B C 1
ATOM 2711 O O . ILE B 1 172 ? -4.484 -8.586 -16.969 1 68.06 172 ILE B O 1
ATOM 2715 N N . GLU B 1 173 ? -5.84 -7.051 -16.188 1 71.19 173 GLU B N 1
ATOM 2716 C CA . GLU B 1 173 ? -6.469 -6.895 -17.5 1 71.19 173 GLU B CA 1
ATOM 2717 C C . GLU B 1 173 ? -5.473 -6.363 -18.531 1 71.19 173 GLU B C 1
ATOM 2719 O O . GLU B 1 173 ? -5.547 -6.711 -19.703 1 71.19 173 GLU B O 1
ATOM 2724 N N . SER B 1 174 ? -4.57 -5.492 -18.125 1 70.44 174 SER B N 1
ATOM 2725 C CA . SER B 1 174 ? -3.572 -4.91 -19.016 1 70.44 174 SER B CA 1
ATOM 2726 C C . SER B 1 174 ? -2.557 -5.953 -19.469 1 70.44 174 SER B C 1
ATOM 2728 O O . SER B 1 174 ? -1.828 -5.738 -20.438 1 70.44 174 SER B O 1
ATOM 2730 N N . LEU B 1 175 ? -2.428 -7.105 -18.75 1 71.19 175 LEU B N 1
ATOM 2731 C CA . LEU B 1 175 ? -1.464 -8.148 -19.062 1 71.19 175 LEU B CA 1
ATOM 2732 C C . LEU B 1 175 ? -2.053 -9.141 -20.062 1 71.19 175 LEU B C 1
ATOM 2734 O O . LEU B 1 175 ? -1.332 -9.984 -20.609 1 71.19 175 LEU B O 1
ATOM 2738 N N . LYS B 1 176 ? -3.359 -9.109 -20.219 1 66.12 176 LYS B N 1
ATOM 2739 C CA . LYS B 1 176 ? -3.996 -10.094 -21.094 1 66.12 176 LYS B CA 1
ATOM 2740 C C . LYS B 1 176 ? -3.562 -9.914 -22.547 1 66.12 176 LYS B C 1
ATOM 2742 O O . LYS B 1 176 ? -3.441 -8.781 -23.016 1 66.12 176 LYS B O 1
ATOM 2747 N N . ILE B 1 177 ? -3.258 -11.039 -23.25 1 69.88 177 ILE B N 1
ATOM 2748 C CA . ILE B 1 177 ? -2.848 -11.047 -24.656 1 69.88 177 ILE B CA 1
ATOM 2749 C C . ILE B 1 177 ? -4.035 -11.422 -25.547 1 69.88 177 ILE B C 1
ATOM 2751 O O . ILE B 1 177 ? -4.844 -12.281 -25.172 1 69.88 177 ILE B O 1
#

pLDDT: mean 83.56, std 15.5, range [37.56, 97.5]

Nearest PDB structures (foldseek):
  7ekd-assembly1_A  TM=8.397E-01  e=2.186E-10  Oryza sativa Japonica Group
  4xae-assembly2_B  TM=8.536E-01  e=1.665E-09  Arabidopsis thaliana
  5c3p-assembly3_C  TM=8.604E-01  e=4.212E-09  Neurospora crassa
  4xae-assembly1_A  TM=8.593E-01  e=6.321E-09  Arabidopsis thaliana
  8etn-assembly1_B  TM=8.057E-01  e=1.571E-09  Oryza sativa

InterPro domains:
  IPR027443 Isopenicillin N synthase-like superfamily [G3DSA:2.60.120.330] (1-162)
  IPR044861 Isopenicillin N synthase-like, Fe(2+) 2OG dioxygenase domain [PF03171] (24-102)
  IPR050295 Plant 2-oxoglutarate-dependent oxidoreductases [PTHR47991] (4-160)

Foldseek 3Di:
DLVLVVVLVDHSCPCVVQLVQFDKDKDKDWAFQDELVDQAWPFDKDWAAFQKKKKDKDAWFKWWQDVVPVRDIDTDDDDPPDIDIAGGDLNCFQSLNPDDTIIMTGTRRNGPPDPPVGDIIMMMMMGTHGHQPDKGHHDPVNDDPVRHGDDDIDGNVRVVVVVVVVVPPPPVNVPDD/DLVLVVVLVDHSCPCVVQLVQFDKDKDKDWADQDELVDQAWPFDKDWAAFQKKKKDKDAWFKWWQDVVPVRDIDTDDDDPPDIDIAGGDLNCFQSLNPDDTIIMTGTRRPGPPDPPVGDIIMMMMMGTHGHQPDKGHHDPVNDDPVRHGDDDIDGNVRVVVVVVVVVPPPPVNVVDD